Protein AF-A0A378R6K6-F1 (afdb_monomer_lite)

Foldseek 3Di:
DWVVLFVVLVVVLVVVLVVLCVVLQNKDKDWDDWDWTKAFDWDFDDDPNDGPGTDGFFIKTFGPDTDMDMARPVRDLVSQLSSQLVSQLVSQVSLFVSVQVVQADPPDPDRQKGKDGLNVLLVVLVVVVWDKDKDALVCPVVCLVQADFDPVVSVVSVVLNVVGWIKIWTRYWDDDQNDTWIWMKIADPNRNHIQTDIPPGGSGMTIGGDPPDDDDDDDDDDPDDDDDDDDPDPPVVVVVVVVVVVVVPD

Sequence (250 aa):
MANAGVQSYFAINQAQDVIAAKQHGNVLKSPFMAYGSFATYIHPNQRYGIIFGGSFKGMMMDIDQLMYQAVSRDNDSNELKGFIQSQGARQSANEHLVPEQLFDDPNTTEKEAEGVSAVKAIQIAQEQGQTVYTITQENYSQIIPKLSLSSGVMTDIRDNVAVGRTVTVHEKTINYKGWKGSGYIIIDPHTGSGAYLIDGGANGAFIAGLGLGASFGASIFLLAFTTLGPLVPIMGALIIGLILALSIVY

Secondary structure (DSSP, 8-state):
-HHHHHHHHHHHHHHHHHHHHHHTTSEEEEE---EEEEEEEEEEEEETTEEEEEEEEEEEEEEEE--EEEEETT--HHHHHHHHHHHHHHHHHHHHHHHHHHHS-TT-SS---EEE-HHHHHHHHHHTTPPEEEE-TTTHHHHGGG-B--HHHHHHHHHHHHTT-EEEEESB-EEETTEEE-EEEEE-TTT--EEEEETTTBSEEEEE-------------------------HHHHHHHHHHHHTTS--

Radius of gyration: 19.82 Å; chains: 1; bounding box: 58×55×40 Å

Organism: NCBI:txid90240

Structure (mmCIF, N/CA/C/O backbone):
data_AF-A0A378R6K6-F1
#
_entry.id   AF-A0A378R6K6-F1
#
loop_
_atom_site.group_PDB
_atom_site.id
_atom_site.type_symbol
_atom_site.label_atom_id
_atom_site.label_alt_id
_atom_site.label_comp_id
_atom_site.label_asym_id
_atom_site.label_entity_id
_atom_site.label_seq_id
_atom_site.pdbx_PDB_ins_code
_atom_site.Cartn_x
_atom_site.Cartn_y
_atom_site.Cartn_z
_atom_site.occupancy
_atom_site.B_iso_or_equiv
_atom_site.auth_seq_id
_atom_site.auth_comp_id
_atom_site.auth_asym_id
_atom_site.auth_atom_id
_atom_site.pdbx_PDB_model_num
ATOM 1 N N . MET A 1 1 ? -10.321 22.733 -0.620 1.00 56.16 1 MET A N 1
ATOM 2 C CA . MET A 1 1 ? -9.416 21.872 0.174 1.00 56.16 1 MET A CA 1
ATOM 3 C C . MET A 1 1 ? -9.456 20.427 -0.306 1.00 56.16 1 MET A C 1
ATOM 5 O O . MET A 1 1 ? -8.408 19.931 -0.675 1.00 56.16 1 MET A O 1
ATOM 9 N N . ALA A 1 2 ? -10.626 19.791 -0.444 1.00 64.75 2 ALA A N 1
ATOM 10 C CA . ALA A 1 2 ? -10.701 18.402 -0.918 1.00 64.75 2 ALA A CA 1
ATOM 11 C C . ALA A 1 2 ? -10.053 18.140 -2.293 1.00 64.75 2 ALA A C 1
ATOM 13 O O . ALA A 1 2 ? -9.192 17.277 -2.414 1.00 64.75 2 ALA A O 1
ATOM 14 N N . ASN A 1 3 ? -10.375 18.957 -3.304 1.00 73.81 3 ASN A N 1
ATOM 15 C CA . ASN A 1 3 ? -9.725 18.853 -4.617 1.00 73.81 3 ASN A CA 1
ATOM 16 C C . ASN A 1 3 ? -8.206 19.129 -4.538 1.00 73.81 3 ASN A C 1
ATOM 18 O O . ASN A 1 3 ? -7.423 18.499 -5.233 1.00 73.81 3 ASN A O 1
ATOM 22 N N . ALA A 1 4 ? -7.768 20.018 -3.637 1.00 77.75 4 ALA A N 1
ATOM 23 C CA . ALA A 1 4 ? -6.343 20.297 -3.456 1.00 77.75 4 ALA A CA 1
ATOM 2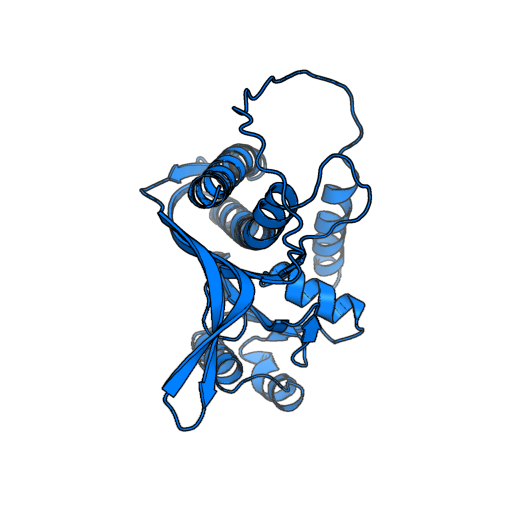4 C C . ALA A 1 4 ? -5.583 19.079 -2.903 1.00 77.75 4 ALA A C 1
ATOM 26 O O . ALA A 1 4 ? -4.468 18.836 -3.340 1.00 77.75 4 ALA A O 1
ATOM 27 N N . GLY A 1 5 ? -6.192 18.277 -2.020 1.00 80.38 5 GLY A N 1
ATOM 28 C CA . GLY A 1 5 ? -5.583 17.039 -1.519 1.00 80.38 5 GLY A CA 1
ATOM 29 C C . GLY A 1 5 ? -5.305 16.024 -2.630 1.00 80.38 5 GLY A C 1
ATOM 30 O O . GLY A 1 5 ? -4.185 15.535 -2.748 1.00 80.38 5 GLY A O 1
ATOM 31 N N . VAL A 1 6 ? -6.291 15.770 -3.496 1.00 83.88 6 VAL A N 1
ATOM 32 C CA . VAL A 1 6 ? -6.140 14.845 -4.636 1.00 83.88 6 VAL A CA 1
ATOM 33 C C . VAL A 1 6 ? -5.110 15.364 -5.649 1.00 83.88 6 VAL A C 1
ATOM 35 O O . VAL A 1 6 ? -4.257 14.613 -6.117 1.00 83.88 6 VAL A O 1
ATOM 38 N N . GLN A 1 7 ? -5.126 16.663 -5.958 1.00 86.75 7 GLN A N 1
ATOM 39 C CA . GLN A 1 7 ? -4.152 17.250 -6.886 1.00 86.75 7 GLN A CA 1
ATOM 40 C C . GLN A 1 7 ? -2.726 17.246 -6.315 1.00 86.75 7 GLN A C 1
ATOM 42 O O . GLN A 1 7 ? -1.783 16.925 -7.038 1.00 86.75 7 GLN A O 1
ATOM 47 N N . SER A 1 8 ? -2.553 17.535 -5.021 1.00 87.06 8 SER A N 1
ATOM 48 C CA . SER A 1 8 ? -1.256 17.428 -4.337 1.00 87.06 8 SER A CA 1
ATOM 49 C C . SER A 1 8 ? -0.728 15.997 -4.358 1.00 87.06 8 SER A C 1
ATOM 51 O O . SER A 1 8 ? 0.459 15.786 -4.609 1.00 87.06 8 SER A O 1
ATOM 53 N N . TYR A 1 9 ? -1.609 15.011 -4.168 1.00 89.19 9 TYR A N 1
ATOM 54 C CA . TYR A 1 9 ? -1.264 13.600 -4.287 1.00 89.19 9 TYR A CA 1
ATOM 55 C C . TYR A 1 9 ? -0.722 13.266 -5.683 1.00 89.19 9 TYR A C 1
ATOM 57 O O . TYR A 1 9 ? 0.357 12.682 -5.799 1.00 89.19 9 TYR A O 1
ATOM 65 N N . PHE A 1 10 ? -1.403 13.682 -6.756 1.00 89.94 10 PHE A N 1
ATOM 66 C CA . PHE A 1 10 ? -0.911 13.441 -8.117 1.00 89.94 10 PHE A CA 1
ATOM 67 C C . PHE A 1 10 ? 0.404 14.171 -8.406 1.00 89.94 10 PHE A C 1
ATOM 69 O O . PHE A 1 10 ? 1.324 13.568 -8.958 1.00 89.94 10 PHE A O 1
ATOM 76 N N . ALA A 1 11 ? 0.531 15.433 -7.991 1.00 89.62 11 ALA A N 1
ATOM 77 C CA . ALA A 1 11 ? 1.728 16.235 -8.230 1.00 89.62 11 ALA A CA 1
ATOM 78 C C . ALA A 1 11 ? 2.972 15.651 -7.542 1.00 89.62 11 ALA A C 1
ATOM 80 O O . ALA A 1 11 ? 4.035 15.542 -8.160 1.00 89.62 11 ALA A O 1
ATOM 81 N N . ILE A 1 12 ? 2.842 15.235 -6.277 1.00 90.06 12 ILE A N 1
ATOM 82 C CA . ILE A 1 12 ? 3.945 14.629 -5.528 1.00 90.06 12 ILE A CA 1
ATOM 83 C C . ILE A 1 12 ? 4.334 13.301 -6.160 1.00 90.06 12 ILE A C 1
ATOM 85 O O . ILE A 1 12 ? 5.517 13.113 -6.437 1.00 90.06 12 ILE A O 1
ATOM 89 N N . ASN A 1 13 ? 3.371 12.420 -6.454 1.00 90.06 13 ASN A N 1
ATOM 90 C CA . ASN A 1 13 ? 3.658 11.141 -7.104 1.00 90.06 13 ASN A CA 1
ATOM 91 C C . ASN A 1 13 ? 4.348 11.337 -8.460 1.00 90.06 13 ASN A C 1
ATOM 93 O O . ASN A 1 13 ? 5.348 10.681 -8.728 1.00 90.06 13 ASN A O 1
ATOM 97 N N . GLN A 1 14 ? 3.917 12.306 -9.270 1.00 89.69 14 GLN A N 1
ATOM 98 C CA . GLN A 1 14 ? 4.554 12.595 -10.555 1.00 89.69 14 GLN A CA 1
ATOM 99 C C . GLN A 1 14 ? 6.009 13.063 -10.406 1.00 89.69 14 GLN A C 1
ATOM 101 O O . GLN A 1 14 ? 6.896 12.584 -11.116 1.00 89.69 14 GLN A O 1
ATOM 106 N N . ALA A 1 15 ? 6.291 13.981 -9.478 1.00 90.00 15 ALA A N 1
ATOM 107 C CA . ALA A 1 15 ? 7.661 14.432 -9.217 1.00 90.00 15 ALA A CA 1
ATOM 108 C C . ALA A 1 15 ? 8.544 13.273 -8.727 1.00 90.00 15 ALA A C 1
ATOM 110 O O . ALA A 1 15 ? 9.688 13.092 -9.152 1.00 90.00 15 ALA A O 1
ATOM 111 N N . GLN A 1 16 ? 7.971 12.455 -7.853 1.00 90.81 16 GLN A N 1
ATOM 112 C CA . GLN A 1 16 ? 8.562 11.254 -7.298 1.00 90.81 16 GLN A CA 1
ATOM 113 C C . GLN A 1 16 ? 8.863 10.189 -8.368 1.00 90.81 16 GLN A C 1
ATOM 115 O O . GLN A 1 16 ? 9.927 9.560 -8.306 1.00 90.81 16 GLN A O 1
ATOM 120 N N . ASP A 1 17 ? 7.989 10.032 -9.362 1.00 89.44 17 ASP A N 1
ATOM 121 C CA . ASP A 1 17 ? 8.167 9.133 -10.502 1.00 89.44 17 ASP A CA 1
ATOM 122 C C . ASP A 1 17 ? 9.375 9.528 -11.350 1.00 89.44 17 ASP A C 1
ATOM 124 O O . ASP A 1 17 ? 10.166 8.670 -11.731 1.00 89.44 17 ASP A O 1
ATOM 128 N N . VAL A 1 18 ? 9.539 10.825 -11.634 1.00 88.19 18 VAL A N 1
ATOM 129 C CA . VAL A 1 18 ? 10.660 11.338 -12.442 1.00 88.19 18 VAL A CA 1
ATOM 130 C C . VAL A 1 18 ? 12.002 11.042 -11.771 1.00 88.19 18 VAL A C 1
ATOM 132 O O . VAL A 1 18 ? 12.992 10.769 -12.452 1.00 88.19 18 VAL A O 1
ATOM 135 N N . ILE A 1 19 ? 12.045 11.077 -10.439 1.00 88.19 19 ILE A N 1
ATOM 136 C CA . ILE A 1 19 ? 13.245 10.739 -9.668 1.00 88.19 19 ILE A CA 1
ATOM 137 C C . ILE A 1 19 ? 13.499 9.229 -9.713 1.00 88.19 19 ILE A C 1
ATOM 139 O O . ILE A 1 19 ? 14.605 8.815 -10.061 1.00 88.19 19 ILE A O 1
ATOM 143 N N . ALA A 1 20 ? 12.484 8.409 -9.424 1.00 86.75 20 ALA A N 1
ATOM 144 C CA . ALA A 1 20 ? 12.618 6.950 -9.434 1.00 86.75 20 ALA A CA 1
ATOM 145 C C . ALA A 1 20 ? 12.997 6.411 -10.820 1.00 86.75 20 ALA A C 1
ATOM 147 O O . ALA A 1 20 ? 13.853 5.540 -10.933 1.00 86.75 20 ALA A O 1
ATOM 148 N N . ALA A 1 21 ? 12.440 6.987 -11.885 1.00 86.62 21 ALA A N 1
ATOM 149 C CA . ALA A 1 21 ? 12.760 6.640 -13.266 1.00 86.62 21 ALA A CA 1
ATOM 150 C C . ALA A 1 21 ? 14.259 6.784 -13.578 1.00 86.62 21 ALA A C 1
ATOM 152 O O . ALA A 1 21 ? 14.832 5.965 -14.294 1.00 86.62 21 ALA A O 1
ATOM 153 N N . LYS A 1 22 ? 14.913 7.805 -13.009 1.00 84.38 22 LYS A N 1
ATOM 154 C CA . LYS A 1 22 ? 16.362 8.015 -13.146 1.00 84.38 22 LYS A CA 1
ATOM 155 C C . LYS A 1 22 ? 17.180 7.063 -12.275 1.00 84.38 22 LYS A C 1
ATOM 157 O O . LYS A 1 22 ? 18.272 6.683 -12.676 1.00 84.38 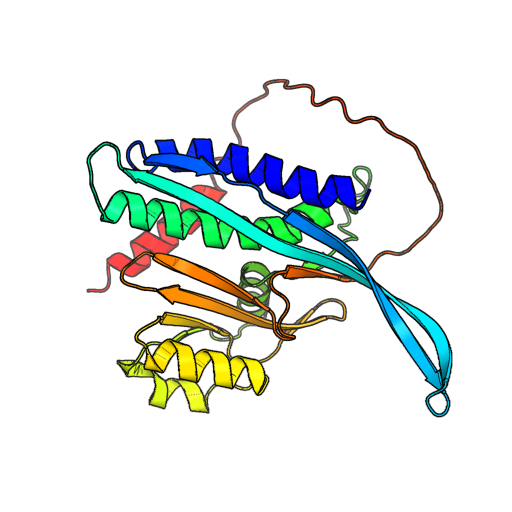22 LYS A O 1
ATOM 162 N N . GLN A 1 23 ? 16.674 6.703 -11.096 1.00 83.62 23 GLN A N 1
ATOM 163 C CA . GLN A 1 23 ? 17.354 5.792 -10.169 1.00 83.62 23 GLN A CA 1
ATOM 164 C C . GLN A 1 23 ? 17.348 4.340 -10.665 1.00 83.62 23 GLN A C 1
ATOM 166 O O . GLN A 1 23 ? 18.324 3.628 -10.455 1.00 83.62 23 GLN A O 1
ATOM 171 N N . HIS A 1 24 ? 16.286 3.917 -11.353 1.00 78.25 24 HIS A N 1
ATOM 172 C CA . HIS A 1 24 ? 16.118 2.561 -11.881 1.00 78.25 24 HIS A CA 1
ATOM 173 C C . HIS A 1 24 ? 16.542 2.429 -13.353 1.00 78.25 24 HIS A C 1
ATOM 175 O O . HIS A 1 24 ? 15.806 1.860 -14.146 1.00 78.25 24 HIS A O 1
ATOM 181 N N . GLY A 1 25 ? 17.692 2.983 -13.746 1.00 66.31 25 GLY A N 1
ATOM 182 C CA . GLY A 1 25 ? 18.245 2.685 -15.077 1.00 66.31 25 GLY A CA 1
ATOM 183 C C . GLY A 1 25 ? 17.491 3.320 -16.251 1.00 66.31 25 GLY A C 1
ATOM 184 O O . GLY A 1 25 ? 17.447 2.776 -17.344 1.00 66.31 25 GLY A O 1
ATOM 185 N N . ASN A 1 26 ? 16.935 4.526 -16.068 1.00 78.94 26 ASN A N 1
ATOM 186 C CA . ASN A 1 26 ? 16.402 5.344 -17.170 1.00 78.94 26 ASN A CA 1
ATOM 187 C C . ASN A 1 26 ? 15.071 4.824 -17.760 1.00 78.94 26 ASN A C 1
ATOM 189 O O . ASN A 1 26 ? 14.872 4.797 -18.977 1.00 78.94 26 ASN A O 1
ATOM 193 N N . VAL A 1 27 ? 14.123 4.467 -16.891 1.00 86.88 27 VAL A N 1
ATOM 194 C CA . VAL A 1 27 ? 12.750 4.107 -17.280 1.00 86.88 27 VAL A CA 1
ATOM 195 C C . VAL A 1 27 ? 12.007 5.325 -17.843 1.00 86.88 27 VAL A C 1
ATOM 197 O O . VAL A 1 27 ? 12.024 6.417 -17.279 1.00 86.88 27 VAL A O 1
ATOM 200 N N . LEU A 1 28 ? 11.308 5.151 -18.962 1.00 87.44 28 LEU A N 1
ATOM 201 C CA . LEU A 1 28 ? 10.380 6.137 -19.510 1.00 87.44 28 LEU A CA 1
ATOM 202 C C . LEU A 1 28 ? 8.972 5.839 -19.005 1.00 87.44 28 LEU A C 1
ATOM 204 O O . LEU A 1 28 ? 8.414 4.803 -19.350 1.00 87.44 28 LEU A O 1
ATOM 208 N N . LYS A 1 29 ? 8.388 6.761 -18.232 1.00 89.00 29 LYS A N 1
ATOM 209 C CA . LYS A 1 29 ? 6.986 6.706 -17.795 1.00 89.00 29 LYS A CA 1
ATOM 210 C C . LYS A 1 29 ? 6.150 7.735 -18.555 1.00 89.00 29 LYS A C 1
ATOM 212 O O . LYS A 1 29 ? 6.530 8.900 -18.639 1.00 89.00 29 LYS A O 1
ATOM 217 N N . SER A 1 30 ? 4.984 7.318 -19.037 1.00 88.06 30 SER A N 1
ATOM 218 C CA . SER A 1 30 ? 3.945 8.183 -19.593 1.00 88.06 30 SER A CA 1
ATOM 219 C C . SER A 1 30 ? 2.641 7.988 -18.806 1.00 88.06 30 SER A C 1
ATOM 221 O O . SER A 1 30 ? 2.076 6.892 -18.846 1.00 88.06 30 SER A O 1
ATOM 223 N N . PRO A 1 31 ? 2.187 8.982 -18.020 1.00 86.75 31 PRO A N 1
ATOM 224 C CA . PRO A 1 31 ? 0.945 8.875 -17.262 1.00 86.75 31 PRO A CA 1
ATOM 225 C C . PRO A 1 31 ? -0.286 9.056 -18.162 1.00 86.75 31 PRO A C 1
ATOM 227 O O . PRO A 1 31 ? -0.280 9.864 -19.090 1.00 86.75 31 PRO A O 1
ATOM 230 N N . PHE A 1 32 ? -1.360 8.336 -17.846 1.00 86.44 32 PHE A N 1
ATOM 231 C CA . PHE A 1 32 ? -2.693 8.576 -18.399 1.00 86.44 32 PHE A CA 1
ATOM 232 C C . PHE A 1 32 ? -3.513 9.483 -17.478 1.00 86.44 32 PHE A C 1
ATOM 234 O O . PHE A 1 32 ? -3.036 9.947 -16.442 1.00 86.44 32 PHE A O 1
ATOM 241 N N . MET A 1 33 ? -4.775 9.713 -17.851 1.00 84.50 33 MET A N 1
ATOM 242 C CA . MET A 1 33 ? -5.737 10.354 -16.961 1.00 84.50 33 MET A CA 1
ATOM 243 C C . MET A 1 33 ? -5.869 9.555 -15.661 1.00 84.50 33 MET A C 1
ATOM 245 O O . MET A 1 33 ? -6.162 8.355 -15.673 1.00 84.50 33 MET A O 1
ATOM 249 N N . ALA A 1 34 ? -5.653 10.262 -14.559 1.00 84.62 34 ALA A N 1
ATOM 250 C CA . ALA A 1 34 ? -5.835 9.784 -13.203 1.00 84.62 34 ALA A CA 1
ATOM 251 C C . ALA A 1 34 ? -6.978 10.557 -12.547 1.00 84.62 34 ALA A C 1
ATOM 253 O O . ALA A 1 34 ? -7.176 11.744 -12.824 1.00 84.62 34 ALA A O 1
ATOM 254 N N . TYR A 1 35 ? -7.728 9.886 -11.685 1.00 84.50 35 TYR A N 1
ATOM 255 C CA . TYR A 1 35 ? -8.772 10.510 -10.887 1.00 84.50 35 TYR A CA 1
ATOM 256 C C . TYR A 1 35 ? -8.923 9.778 -9.558 1.00 84.50 35 TYR A C 1
ATOM 258 O O . TYR A 1 35 ? -8.504 8.633 -9.395 1.00 84.50 35 TYR A O 1
ATOM 266 N N . GLY A 1 36 ? -9.474 10.502 -8.598 1.00 84.25 36 GLY A N 1
ATOM 267 C CA . GLY A 1 36 ? -9.722 10.030 -7.252 1.00 84.25 36 GLY A CA 1
ATOM 268 C C . GLY A 1 36 ? -10.587 11.037 -6.515 1.00 84.25 36 GLY A C 1
ATOM 269 O O . GLY A 1 36 ? -10.844 12.148 -7.000 1.00 84.25 36 GLY A O 1
ATOM 270 N N . SER A 1 37 ? -11.027 10.651 -5.331 1.00 80.44 37 SER A N 1
ATOM 271 C CA . SER A 1 37 ? -11.877 11.451 -4.474 1.00 80.44 37 SER A CA 1
ATOM 272 C C . SER A 1 37 ? -11.217 11.702 -3.122 1.00 80.44 37 SER A C 1
ATOM 274 O O . SER A 1 37 ? -10.387 10.939 -2.630 1.00 80.44 37 SER A O 1
ATOM 276 N N . PHE A 1 38 ? -11.575 12.831 -2.520 1.00 81.69 38 PHE A N 1
ATOM 277 C CA . PHE A 1 38 ? -11.233 13.128 -1.141 1.00 81.69 38 PHE A CA 1
ATOM 278 C C . PHE A 1 38 ? -12.474 13.680 -0.457 1.00 81.69 38 PHE A C 1
ATOM 280 O O . PHE A 1 38 ? -12.976 14.741 -0.838 1.00 81.69 38 PHE A O 1
ATOM 287 N N . ALA A 1 39 ? -13.004 12.948 0.513 1.00 74.62 39 ALA A N 1
ATOM 288 C CA . ALA A 1 39 ? -14.316 13.208 1.088 1.00 74.62 39 ALA A CA 1
ATOM 289 C C . ALA A 1 39 ? -14.283 13.188 2.617 1.00 74.62 39 ALA A C 1
ATOM 291 O O . ALA A 1 39 ? -13.413 12.585 3.237 1.00 74.62 39 ALA A O 1
ATOM 292 N N . THR A 1 40 ? -15.256 13.851 3.238 1.00 73.06 40 THR A N 1
ATOM 293 C CA . THR A 1 40 ? -15.523 13.698 4.669 1.00 73.06 40 THR A CA 1
ATOM 294 C C . THR A 1 40 ? -16.232 12.365 4.902 1.00 73.06 40 THR A C 1
ATOM 296 O O . THR A 1 40 ? -17.243 12.062 4.269 1.00 73.06 40 THR A O 1
ATOM 299 N N . TYR A 1 41 ? -15.734 11.571 5.842 1.00 71.38 41 TYR A N 1
ATOM 300 C CA . TYR A 1 41 ? -16.393 10.349 6.277 1.00 71.38 41 TYR A CA 1
ATOM 301 C C . TYR A 1 41 ? -17.322 10.662 7.454 1.00 71.38 41 TYR A C 1
ATOM 303 O O . TYR A 1 41 ? -16.881 11.070 8.535 1.00 71.38 41 TYR A O 1
ATOM 311 N N . ILE A 1 42 ? -18.628 10.500 7.236 1.00 73.12 42 ILE A N 1
ATOM 312 C CA . ILE A 1 42 ? -19.682 10.798 8.213 1.00 73.12 42 ILE A CA 1
ATOM 313 C C . ILE A 1 42 ? -20.433 9.507 8.525 1.00 73.12 42 ILE A C 1
ATOM 315 O O . ILE A 1 42 ? -20.942 8.845 7.623 1.00 73.12 42 ILE A O 1
ATOM 319 N N . HIS A 1 43 ? -20.551 9.165 9.807 1.00 70.56 43 HIS A N 1
ATOM 320 C CA . HIS A 1 43 ? -21.355 8.025 10.235 1.00 70.56 43 HIS A CA 1
ATOM 321 C C . HIS A 1 43 ? -22.776 8.485 10.593 1.00 70.56 43 HIS A C 1
ATOM 323 O O . HIS A 1 43 ? -22.924 9.302 11.510 1.00 70.56 43 HIS A O 1
ATOM 329 N N . PRO A 1 44 ? -23.824 7.997 9.904 1.00 75.19 44 PRO A N 1
ATOM 330 C CA . PRO A 1 44 ? -25.193 8.404 10.181 1.00 75.19 44 PRO A CA 1
ATOM 331 C C . PRO A 1 44 ? -25.650 7.854 11.535 1.00 75.19 44 PRO A C 1
ATOM 333 O O . PRO A 1 44 ? -25.617 6.651 11.785 1.00 75.19 44 PRO A O 1
ATOM 336 N N . ASN A 1 45 ? -26.124 8.738 12.407 1.00 81.62 45 ASN A N 1
ATOM 337 C CA . ASN A 1 45 ? -26.710 8.359 13.684 1.00 81.62 45 ASN A CA 1
ATOM 338 C C . ASN A 1 45 ? -28.150 7.911 13.438 1.00 81.62 45 ASN A C 1
ATOM 340 O O . ASN A 1 45 ? -29.023 8.729 13.127 1.00 81.62 45 ASN A O 1
ATOM 344 N N . GLN A 1 46 ? -28.388 6.607 13.561 1.00 81.62 46 GLN A N 1
ATOM 345 C CA . GLN A 1 46 ? -29.694 6.013 13.311 1.00 81.62 46 GLN A CA 1
ATOM 346 C C . GLN A 1 46 ? -30.442 5.722 14.610 1.00 81.62 46 GLN A C 1
ATOM 348 O O . GLN A 1 46 ? -29.881 5.205 15.576 1.00 81.62 46 GLN A O 1
ATOM 353 N N . ARG A 1 47 ? -31.745 6.000 14.607 1.00 69.31 47 ARG A N 1
ATOM 354 C CA . ARG A 1 47 ? -32.689 5.547 15.629 1.00 69.31 47 ARG A CA 1
ATOM 355 C C . ARG A 1 47 ? -33.867 4.892 14.918 1.00 69.31 47 ARG A C 1
ATOM 357 O O . ARG A 1 47 ? -34.518 5.532 14.102 1.00 69.31 47 ARG A O 1
ATOM 364 N N . TYR A 1 48 ? -34.106 3.611 15.194 1.00 80.25 48 TYR A N 1
ATOM 365 C CA . TYR A 1 48 ? -35.143 2.811 14.520 1.00 80.25 48 TYR A CA 1
ATOM 366 C C . TYR A 1 48 ? -35.034 2.808 12.979 1.00 80.25 48 TYR A C 1
ATOM 368 O O . TYR A 1 48 ? -36.043 2.857 12.284 1.00 80.25 48 TYR A O 1
ATOM 376 N N . GLY A 1 49 ? -33.810 2.797 12.435 1.00 77.44 49 GLY A N 1
ATOM 377 C CA . GLY A 1 49 ? -33.569 2.837 10.984 1.00 77.44 49 GLY A CA 1
ATOM 378 C C . GLY A 1 49 ? -33.765 4.211 10.330 1.00 77.44 49 GLY A C 1
ATOM 379 O O . GLY A 1 49 ? -33.562 4.348 9.128 1.00 77.44 49 GLY A O 1
ATOM 380 N N . ILE A 1 50 ? -34.114 5.242 11.106 1.00 80.75 50 ILE A N 1
ATOM 381 C CA . ILE A 1 50 ? -34.238 6.624 10.635 1.00 80.75 50 ILE A CA 1
ATOM 382 C C . ILE A 1 50 ? -32.969 7.388 11.021 1.00 80.75 50 ILE A C 1
ATOM 384 O O . ILE A 1 50 ? -32.507 7.306 12.161 1.00 80.75 50 ILE A O 1
ATOM 388 N N . ILE A 1 51 ? -32.394 8.126 10.070 1.00 82.50 51 ILE A N 1
ATOM 389 C CA . ILE A 1 51 ? -31.194 8.943 10.282 1.00 82.50 51 ILE A CA 1
ATOM 390 C C . ILE A 1 51 ? -31.608 10.263 10.943 1.00 82.50 51 ILE A C 1
ATOM 392 O O . ILE A 1 51 ? -32.351 11.042 10.353 1.00 82.50 51 ILE A O 1
ATOM 396 N N . PHE A 1 52 ? -31.114 10.527 12.154 1.00 78.00 52 PHE A N 1
ATOM 397 C CA . PHE A 1 52 ? -31.398 11.758 12.911 1.00 78.00 52 PHE A CA 1
ATOM 398 C C . PHE A 1 52 ? -30.201 12.718 12.989 1.00 78.00 52 PHE A C 1
ATOM 400 O O . PHE A 1 52 ? -30.292 13.783 13.593 1.00 78.00 52 PHE A O 1
ATOM 407 N N . GLY A 1 53 ? -29.069 12.353 12.389 1.00 81.06 53 GLY A N 1
ATOM 408 C CA . GLY A 1 53 ? -27.871 13.184 12.323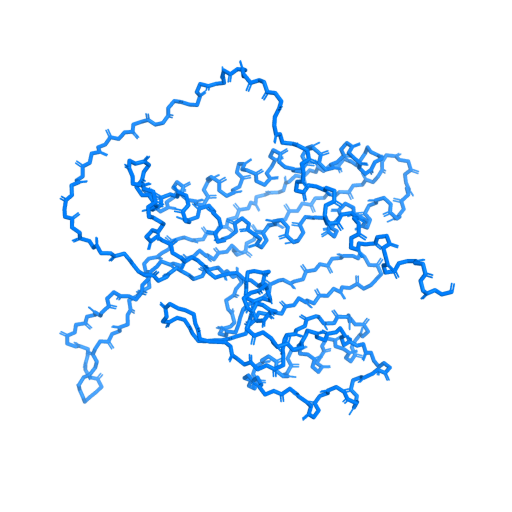 1.00 81.06 53 GLY A CA 1
ATOM 409 C C . GLY A 1 53 ? -26.685 12.415 11.752 1.00 81.06 53 GLY A C 1
ATOM 410 O O . GLY A 1 53 ? -26.816 11.252 11.377 1.00 81.06 53 GLY A O 1
ATOM 411 N N . GLY A 1 54 ? -25.517 13.049 11.718 1.00 72.81 54 GLY A N 1
ATOM 412 C CA . GLY A 1 54 ? -24.260 12.424 11.315 1.00 72.81 54 GLY A CA 1
ATOM 413 C C . GLY A 1 54 ? -23.149 12.797 12.286 1.00 72.81 54 GLY A C 1
ATOM 414 O O . GLY A 1 54 ? -23.044 13.953 12.690 1.00 72.81 54 GLY A O 1
ATOM 415 N N . SER A 1 55 ? -22.337 11.823 12.684 1.00 70.19 55 SER A N 1
ATOM 416 C CA . SER A 1 55 ? -21.105 12.076 13.430 1.00 70.19 55 SER A CA 1
ATOM 417 C C . SER A 1 55 ? -19.932 12.148 12.460 1.00 70.19 55 SER A C 1
ATOM 419 O O . SER A 1 55 ? -19.756 11.260 11.623 1.00 70.19 55 SER A O 1
ATOM 421 N N . PHE A 1 56 ? -19.135 13.212 12.562 1.00 65.56 56 PHE A N 1
ATOM 422 C CA . PHE A 1 56 ? -17.880 13.302 11.828 1.00 65.56 56 PHE A CA 1
ATOM 423 C C . PHE A 1 56 ? -16.943 12.194 12.319 1.00 65.56 56 PHE A C 1
ATOM 425 O O . PHE A 1 56 ? -16.706 12.064 13.521 1.00 65.56 56 PHE A O 1
ATOM 432 N N . LYS A 1 57 ? -16.458 11.363 11.397 1.00 66.44 57 LYS A N 1
ATOM 433 C CA . LYS A 1 57 ? -15.519 10.279 11.704 1.00 66.44 57 LYS A CA 1
ATOM 434 C C . LYS A 1 57 ? -14.133 10.537 11.150 1.00 66.44 57 LYS A C 1
ATOM 436 O O . LYS A 1 57 ? -13.183 9.998 11.706 1.00 66.44 57 LYS A O 1
ATOM 441 N N . GLY A 1 58 ? -14.020 11.342 10.098 1.00 70.06 58 GLY A N 1
ATOM 442 C CA . GLY A 1 58 ? -12.743 11.499 9.441 1.00 70.06 58 GLY A CA 1
ATOM 443 C C . GLY A 1 58 ? -12.787 12.124 8.063 1.00 70.06 58 GLY A C 1
ATOM 444 O O . GLY A 1 58 ? -13.834 12.564 7.590 1.00 70.06 58 GLY A O 1
ATOM 445 N N . MET A 1 59 ? -11.636 12.097 7.407 1.00 75.56 59 MET A N 1
ATOM 446 C CA . MET A 1 59 ? -11.514 12.308 5.967 1.00 75.56 59 MET A CA 1
ATOM 447 C C . MET A 1 59 ? -11.093 10.998 5.313 1.00 75.56 59 MET A C 1
ATOM 449 O O . MET A 1 59 ? -10.435 10.176 5.940 1.00 75.56 59 MET A O 1
ATOM 453 N N . MET A 1 60 ? -11.450 10.803 4.056 1.00 75.12 60 MET A N 1
ATOM 454 C CA . MET A 1 60 ? -11.077 9.628 3.287 1.00 75.12 60 MET A CA 1
ATOM 455 C C . MET A 1 60 ? -10.546 10.073 1.931 1.00 75.12 60 MET A C 1
ATOM 457 O O . MET A 1 60 ? -11.217 10.833 1.232 1.00 75.12 60 MET A O 1
ATOM 461 N N . MET A 1 61 ? -9.341 9.625 1.587 1.00 80.62 61 MET A N 1
ATOM 462 C CA . MET A 1 61 ? -8.785 9.717 0.240 1.00 80.62 61 MET A CA 1
ATOM 463 C C . MET A 1 61 ? -8.988 8.372 -0.435 1.00 80.62 61 MET A C 1
ATOM 465 O O . MET A 1 61 ? -8.557 7.372 0.119 1.00 80.62 61 MET A O 1
ATOM 469 N N . ASP A 1 62 ? -9.610 8.349 -1.605 1.00 78.94 62 ASP A N 1
ATOM 470 C CA . ASP A 1 62 ? -9.756 7.139 -2.413 1.00 78.94 62 ASP A CA 1
ATOM 471 C C . ASP A 1 62 ? -9.247 7.440 -3.817 1.00 78.94 62 ASP A C 1
ATOM 473 O O . ASP A 1 62 ? -9.750 8.349 -4.484 1.00 78.94 62 ASP A O 1
ATOM 477 N N . ILE A 1 63 ? -8.189 6.752 -4.237 1.00 80.62 63 ILE A N 1
ATOM 478 C CA . ILE A 1 63 ? -7.596 6.969 -5.552 1.00 80.62 63 ILE A CA 1
ATOM 479 C C . ILE A 1 63 ? -8.085 5.860 -6.471 1.00 80.62 63 ILE A C 1
ATOM 481 O O . ILE A 1 63 ? -7.495 4.788 -6.564 1.00 80.62 63 ILE A O 1
ATOM 485 N N . ASP A 1 64 ? -9.169 6.157 -7.182 1.00 75.31 64 ASP A N 1
ATOM 486 C CA . ASP A 1 64 ? -9.832 5.194 -8.057 1.00 75.31 64 ASP A CA 1
ATOM 487 C C . ASP A 1 64 ? -8.922 4.711 -9.195 1.00 75.31 64 ASP A C 1
ATOM 489 O O . ASP A 1 64 ? -8.943 3.536 -9.564 1.00 75.31 64 ASP A O 1
ATOM 493 N N . GLN A 1 65 ? -8.139 5.620 -9.792 1.00 78.44 65 GLN A N 1
ATOM 494 C CA . GLN A 1 65 ? -7.360 5.290 -10.979 1.00 78.44 65 GLN A CA 1
ATOM 495 C C . GLN A 1 65 ? -6.028 6.041 -11.068 1.00 78.44 65 GLN A C 1
ATOM 497 O O . GLN A 1 65 ? -5.978 7.262 -11.224 1.00 78.44 65 GLN A O 1
ATOM 502 N N . LEU A 1 66 ? -4.942 5.262 -11.118 1.00 82.81 66 LEU A N 1
ATOM 503 C CA . LEU A 1 66 ? -3.589 5.689 -11.484 1.00 82.81 66 LEU A CA 1
ATOM 504 C C . LEU A 1 66 ? -3.068 4.823 -12.633 1.00 82.81 66 LEU A C 1
ATOM 506 O O . LEU A 1 66 ? -2.442 3.786 -12.423 1.00 82.81 66 LEU A O 1
ATOM 510 N N . MET A 1 67 ? -3.317 5.251 -13.868 1.00 81.44 67 MET A N 1
ATOM 511 C CA . MET A 1 67 ? -2.862 4.527 -15.055 1.00 81.44 67 MET A CA 1
ATOM 512 C C . MET A 1 67 ? -1.614 5.170 -15.659 1.00 81.44 67 MET A C 1
ATOM 514 O O . MET A 1 67 ? -1.496 6.392 -15.737 1.00 81.44 67 MET A O 1
ATOM 518 N N . TYR A 1 68 ? -0.687 4.344 -16.139 1.00 86.88 68 TYR A N 1
ATOM 519 C CA . TYR A 1 68 ? 0.490 4.789 -16.882 1.00 86.88 68 TYR A CA 1
ATOM 520 C C . TYR A 1 68 ? 1.032 3.676 -17.786 1.00 86.88 68 TYR A C 1
ATOM 522 O O . TYR A 1 68 ? 0.742 2.499 -17.588 1.00 86.88 68 TYR A O 1
ATOM 530 N N . GLN A 1 69 ? 1.852 4.055 -18.761 1.00 87.56 69 GLN A N 1
ATOM 531 C CA . GLN A 1 69 ? 2.767 3.161 -19.471 1.00 87.56 69 GLN A CA 1
ATOM 532 C C . GLN A 1 69 ? 4.190 3.410 -18.982 1.00 87.56 69 GLN A C 1
ATOM 534 O O . GLN A 1 69 ? 4.572 4.558 -18.747 1.00 87.56 69 GLN A O 1
ATOM 539 N N . ALA A 1 70 ? 4.974 2.347 -18.825 1.00 88.06 70 ALA A N 1
ATOM 540 C CA . ALA A 1 70 ? 6.385 2.449 -18.482 1.00 88.06 70 ALA A CA 1
ATOM 541 C C . ALA A 1 70 ? 7.213 1.426 -19.265 1.00 88.06 70 ALA A C 1
ATOM 543 O O . ALA A 1 70 ? 6.781 0.287 -19.435 1.00 88.06 70 ALA A O 1
ATOM 544 N N . VAL A 1 71 ? 8.393 1.838 -19.729 1.00 88.56 71 VAL A N 1
ATOM 545 C CA . VAL A 1 71 ? 9.360 0.982 -20.436 1.00 88.56 71 VAL A CA 1
ATOM 546 C C . VAL A 1 71 ? 10.783 1.310 -19.979 1.00 88.56 71 VAL A C 1
ATOM 548 O O . VAL A 1 71 ? 11.116 2.488 -19.838 1.00 88.56 71 VAL A O 1
ATOM 551 N N . SER A 1 72 ? 11.631 0.301 -19.744 1.00 90.00 72 SER A N 1
ATOM 552 C CA . SER A 1 72 ? 13.080 0.541 -19.614 1.00 90.00 72 SER A CA 1
ATOM 553 C C . SER A 1 72 ? 13.638 0.898 -20.993 1.00 90.00 72 SER A C 1
ATOM 555 O O . SER A 1 72 ? 13.265 0.283 -21.995 1.00 90.00 72 SER A O 1
ATOM 557 N N . ARG A 1 73 ? 14.513 1.907 -21.063 1.00 87.50 73 ARG A N 1
ATOM 558 C CA . ARG A 1 73 ? 15.190 2.272 -22.319 1.00 87.50 73 ARG A CA 1
ATOM 559 C C . ARG A 1 73 ? 16.148 1.189 -22.796 1.00 87.50 73 ARG A C 1
ATOM 561 O O . ARG A 1 73 ? 16.297 1.026 -24.003 1.00 87.50 73 ARG A O 1
ATOM 568 N N . ASP A 1 74 ? 16.722 0.446 -21.858 1.00 88.06 74 ASP A N 1
ATOM 569 C CA . ASP A 1 74 ? 17.668 -0.634 -22.127 1.00 88.06 74 ASP A CA 1
ATOM 570 C C . ASP A 1 74 ? 16.957 -1.993 -22.266 1.00 88.06 74 ASP A C 1
ATOM 572 O O . ASP A 1 74 ? 17.595 -3.029 -22.440 1.00 88.06 74 ASP A O 1
ATOM 576 N N . ASN A 1 75 ? 15.615 -1.984 -22.253 1.00 86.12 75 ASN A N 1
ATOM 577 C CA . ASN A 1 75 ? 14.754 -3.162 -22.349 1.00 86.12 75 ASN A CA 1
ATOM 578 C C . ASN A 1 75 ? 15.023 -4.205 -21.241 1.00 86.12 75 ASN A C 1
ATOM 580 O O . ASN A 1 75 ? 14.786 -5.399 -21.436 1.00 86.12 75 ASN A O 1
ATOM 584 N N . ASP A 1 76 ? 15.494 -3.757 -20.072 1.00 88.81 76 ASP A N 1
ATOM 585 C CA . ASP A 1 76 ? 15.681 -4.608 -18.897 1.00 88.81 76 ASP A CA 1
ATOM 586 C C . ASP A 1 76 ? 14.370 -4.722 -18.098 1.00 88.81 76 ASP A C 1
ATOM 588 O O . ASP A 1 76 ? 13.811 -3.746 -17.582 1.00 88.81 76 ASP A O 1
ATOM 592 N N . SER A 1 77 ? 13.868 -5.953 -17.980 1.00 86.12 77 SER A N 1
ATOM 593 C CA . SER A 1 77 ? 12.663 -6.265 -17.213 1.00 86.12 77 SER A CA 1
ATOM 594 C C . SER A 1 77 ? 12.835 -6.070 -15.706 1.00 86.12 77 SER A C 1
ATOM 596 O O . SER A 1 77 ? 11.862 -5.756 -15.023 1.00 86.12 77 SER A O 1
ATOM 598 N N . ASN A 1 78 ? 14.041 -6.249 -15.165 1.00 87.62 78 ASN A N 1
ATOM 599 C CA . ASN A 1 78 ? 14.317 -6.102 -13.736 1.00 87.62 78 ASN A CA 1
ATOM 600 C C . ASN A 1 78 ? 14.310 -4.632 -13.315 1.00 87.62 78 ASN A C 1
ATOM 602 O O . ASN A 1 78 ? 13.766 -4.303 -12.262 1.00 87.62 78 ASN A O 1
ATOM 606 N N . GLU A 1 79 ? 14.845 -3.746 -14.154 1.00 88.38 79 GLU A N 1
ATOM 607 C CA . GLU A 1 79 ? 14.761 -2.297 -13.955 1.00 88.38 79 GLU A CA 1
ATOM 608 C C . GLU A 1 79 ? 13.311 -1.819 -13.953 1.00 88.38 79 GLU A C 1
ATOM 610 O O . GLU A 1 79 ? 12.882 -1.117 -13.034 1.00 88.38 79 GLU A O 1
ATOM 615 N N . LEU A 1 80 ? 12.529 -2.259 -14.947 1.00 88.06 80 LEU A N 1
ATOM 616 C CA . LEU A 1 80 ? 11.109 -1.930 -15.041 1.00 88.06 80 LEU A CA 1
ATOM 617 C C . LEU A 1 80 ? 10.333 -2.452 -13.826 1.00 88.06 80 LEU A C 1
ATOM 619 O O . LEU A 1 80 ? 9.543 -1.716 -13.236 1.00 88.06 80 LEU A O 1
ATOM 623 N N . LYS A 1 81 ? 10.584 -3.698 -13.420 1.00 88.38 81 LYS A N 1
ATOM 624 C CA . LYS A 1 81 ? 9.963 -4.310 -12.243 1.00 88.38 81 LYS A CA 1
ATOM 625 C C . LYS A 1 81 ? 10.304 -3.548 -10.963 1.00 88.38 81 LYS A C 1
ATOM 627 O O . LYS A 1 81 ? 9.402 -3.228 -10.190 1.00 88.38 81 LYS A O 1
ATOM 632 N N . GLY A 1 82 ? 11.580 -3.222 -10.752 1.00 86.56 82 GLY A N 1
ATOM 633 C CA . GLY A 1 82 ? 12.037 -2.446 -9.598 1.00 86.56 82 GLY A CA 1
ATOM 634 C C . GLY A 1 82 ? 11.402 -1.057 -9.558 1.00 86.56 82 GLY A C 1
ATOM 635 O O . GLY A 1 82 ? 10.917 -0.629 -8.510 1.00 86.56 82 GLY A O 1
ATOM 636 N N . PHE A 1 83 ? 11.305 -0.397 -10.715 1.00 89.44 83 PHE A N 1
ATOM 637 C CA . PHE A 1 83 ? 10.581 0.860 -10.846 1.00 89.44 83 PHE A CA 1
ATOM 638 C C . PHE A 1 83 ? 9.113 0.706 -10.439 1.00 89.44 83 PHE A C 1
ATOM 640 O O . PHE A 1 83 ? 8.675 1.432 -9.553 1.00 89.44 83 PHE A O 1
ATOM 647 N N . ILE A 1 84 ? 8.368 -0.252 -11.003 1.00 87.50 84 ILE A N 1
ATOM 648 C CA . ILE A 1 84 ? 6.943 -0.479 -10.688 1.00 87.50 84 ILE A CA 1
ATOM 649 C C . ILE A 1 84 ? 6.738 -0.730 -9.186 1.00 87.50 84 ILE A C 1
ATOM 651 O O . ILE A 1 84 ? 5.871 -0.105 -8.572 1.00 87.50 84 ILE A O 1
ATOM 655 N N . GLN A 1 85 ? 7.565 -1.583 -8.578 1.00 86.00 85 GLN A N 1
ATOM 656 C CA . GLN A 1 85 ? 7.492 -1.893 -7.147 1.00 86.00 85 GLN A CA 1
ATOM 657 C C . GLN A 1 85 ? 7.774 -0.671 -6.266 1.00 86.00 85 GLN A C 1
ATOM 659 O O . GLN A 1 85 ? 7.106 -0.478 -5.249 1.00 86.00 85 GLN A O 1
ATOM 664 N N . SER A 1 86 ? 8.722 0.186 -6.665 1.00 85.75 86 SER A N 1
ATOM 665 C CA . SER A 1 86 ? 9.024 1.418 -5.928 1.00 85.75 86 SER A CA 1
ATOM 666 C C . SER A 1 86 ? 7.825 2.369 -5.865 1.00 85.75 86 SER A C 1
ATOM 668 O O . SER A 1 86 ? 7.663 3.088 -4.879 1.00 85.75 86 SER A O 1
ATOM 670 N N . GLN A 1 87 ? 6.960 2.355 -6.885 1.00 87.62 87 GLN A N 1
ATOM 671 C CA . GLN A 1 87 ? 5.823 3.268 -6.959 1.00 87.62 87 GLN A CA 1
ATOM 672 C C . GLN A 1 87 ? 4.710 2.888 -6.006 1.00 87.62 87 GLN A C 1
ATOM 674 O O . GLN A 1 87 ? 4.206 3.760 -5.309 1.00 87.62 87 GLN A O 1
ATOM 679 N N . GLY A 1 88 ? 4.342 1.609 -5.942 1.00 85.88 88 GLY A N 1
ATOM 680 C CA . GLY A 1 88 ? 3.181 1.182 -5.165 1.00 85.88 88 GLY A CA 1
ATOM 681 C C . GLY A 1 88 ? 3.296 1.541 -3.680 1.00 85.88 88 GLY A C 1
ATOM 682 O O . GLY A 1 88 ? 2.387 2.138 -3.104 1.00 85.88 88 GLY A O 1
ATOM 683 N N . ALA A 1 89 ? 4.459 1.281 -3.074 1.00 85.81 89 ALA A N 1
ATOM 684 C CA . ALA A 1 89 ? 4.692 1.606 -1.667 1.00 85.81 89 ALA A CA 1
ATOM 685 C C . ALA A 1 89 ? 4.642 3.119 -1.405 1.00 85.81 89 ALA A C 1
ATOM 687 O O . ALA A 1 89 ? 4.092 3.561 -0.398 1.00 85.81 89 ALA A O 1
ATOM 688 N N . ARG A 1 90 ? 5.186 3.922 -2.327 1.00 89.31 90 ARG A N 1
ATOM 689 C CA . ARG A 1 90 ? 5.188 5.388 -2.227 1.00 89.31 90 ARG A CA 1
ATOM 690 C C . ARG A 1 90 ? 3.804 5.978 -2.438 1.00 89.31 90 ARG A C 1
ATOM 692 O O . ARG A 1 90 ? 3.420 6.872 -1.696 1.00 89.31 90 ARG A O 1
ATOM 699 N N . GLN A 1 91 ? 3.057 5.462 -3.407 1.00 88.81 91 GLN A N 1
ATOM 700 C CA . GLN A 1 91 ? 1.682 5.860 -3.684 1.00 88.81 91 GLN A CA 1
ATOM 701 C C . GLN A 1 91 ? 0.804 5.590 -2.467 1.00 88.81 91 GLN A C 1
ATOM 703 O O . GLN A 1 91 ? 0.173 6.520 -1.976 1.00 88.81 91 GLN A O 1
ATOM 708 N N . SER A 1 92 ? 0.873 4.387 -1.892 1.00 88.38 92 SER A N 1
ATOM 709 C CA . SER A 1 92 ? 0.159 4.072 -0.650 1.00 88.38 92 SER A CA 1
ATOM 710 C C . SER A 1 92 ? 0.613 4.953 0.523 1.00 88.38 92 SER A C 1
ATOM 712 O O . SER A 1 92 ? -0.204 5.421 1.311 1.00 88.38 92 SER A O 1
ATOM 714 N N . ALA A 1 93 ? 1.909 5.271 0.632 1.00 88.31 93 ALA A N 1
ATOM 715 C CA . ALA A 1 93 ? 2.381 6.201 1.657 1.00 88.31 93 ALA A CA 1
ATOM 716 C C . ALA A 1 93 ? 1.799 7.612 1.466 1.00 88.31 93 ALA A C 1
ATOM 718 O O . ALA A 1 93 ? 1.310 8.230 2.408 1.00 88.31 93 ALA A O 1
ATOM 719 N N . ASN A 1 94 ? 1.789 8.121 0.239 1.00 89.75 94 ASN A N 1
ATOM 720 C CA . ASN A 1 94 ? 1.273 9.452 -0.054 1.00 89.75 94 ASN A CA 1
ATOM 721 C C . ASN A 1 94 ? -0.238 9.567 0.215 1.00 89.75 94 ASN A C 1
ATOM 723 O O . ASN A 1 94 ? -0.699 10.671 0.498 1.00 89.75 94 ASN A O 1
ATOM 727 N N . GLU A 1 95 ? -0.995 8.462 0.198 1.00 84.06 95 GLU A N 1
ATOM 728 C CA . GLU A 1 95 ? -2.432 8.476 0.510 1.00 84.06 95 GLU A CA 1
ATOM 729 C C . GLU A 1 95 ? -2.711 8.897 1.955 1.00 84.06 95 GLU A C 1
ATOM 731 O O . GLU A 1 95 ? -3.719 9.548 2.201 1.00 84.06 95 GLU A O 1
ATOM 736 N N . HIS A 1 96 ? -1.819 8.597 2.907 1.00 86.44 96 HIS A N 1
ATOM 737 C CA . HIS A 1 96 ? -1.954 9.108 4.276 1.00 86.44 96 HIS A CA 1
ATOM 738 C C . HIS A 1 96 ? -1.146 10.392 4.505 1.00 86.44 96 HIS A C 1
ATOM 740 O O . HIS A 1 96 ? -1.646 11.309 5.148 1.00 86.44 96 HIS A O 1
ATOM 746 N N . LEU A 1 97 ? 0.058 10.512 3.933 1.00 86.88 97 LEU A N 1
ATOM 747 C CA . LEU A 1 97 ? 0.933 11.665 4.178 1.00 86.88 97 LEU A CA 1
ATOM 748 C C . LEU A 1 97 ? 0.376 12.976 3.622 1.00 86.88 97 LEU A C 1
ATOM 750 O O . LEU A 1 97 ? 0.478 14.007 4.281 1.00 86.88 97 LEU A O 1
ATOM 754 N N . VAL A 1 98 ? -0.187 12.962 2.408 1.00 86.56 98 VAL A N 1
ATOM 755 C CA . VAL A 1 98 ? -0.695 14.190 1.778 1.00 86.56 98 VAL A CA 1
ATOM 756 C C . VAL A 1 98 ? -1.868 14.760 2.567 1.00 86.56 98 VAL A C 1
ATOM 758 O O . VAL A 1 98 ? -1.868 15.963 2.834 1.00 86.56 98 VAL A O 1
ATOM 761 N N . PRO A 1 99 ? -2.851 13.946 2.983 1.00 82.31 99 PRO A N 1
ATOM 762 C CA . PRO A 1 99 ? -3.901 14.462 3.832 1.00 82.31 99 PRO A CA 1
ATOM 763 C C . PRO A 1 99 ? -3.424 14.894 5.219 1.00 82.31 99 PRO A C 1
ATOM 765 O O . PRO A 1 99 ? -3.850 15.947 5.674 1.00 82.31 99 PRO A O 1
ATOM 768 N N . GLU A 1 100 ? -2.519 14.162 5.870 1.00 83.69 100 GLU A N 1
ATOM 769 C CA . GLU A 1 100 ? -1.948 14.595 7.158 1.00 83.69 100 GLU A CA 1
ATOM 770 C C . GLU A 1 100 ? -1.320 15.987 7.043 1.00 83.69 100 GLU A C 1
ATOM 772 O O . GLU A 1 100 ? -1.716 16.906 7.749 1.00 83.69 100 GLU A O 1
ATOM 777 N N . GLN A 1 101 ? -0.457 16.197 6.046 1.00 83.69 101 GLN A N 1
ATOM 778 C CA . GLN A 1 101 ? 0.169 17.499 5.790 1.00 83.69 101 GLN A CA 1
ATOM 779 C C . GLN A 1 101 ? -0.827 18.612 5.445 1.00 83.69 101 GLN A C 1
ATOM 781 O O . GLN A 1 101 ? -0.542 19.782 5.683 1.00 83.69 101 GLN A O 1
ATOM 786 N N . LEU A 1 102 ? -1.962 18.275 4.828 1.00 81.06 102 LEU A N 1
ATOM 787 C CA . LEU A 1 102 ? -2.978 19.254 4.447 1.00 81.06 102 LEU A CA 1
ATOM 788 C C . LEU A 1 102 ? -3.817 19.724 5.644 1.00 81.06 102 LEU A C 1
ATOM 790 O O . LEU A 1 102 ? -4.341 20.837 5.601 1.00 81.06 102 LEU A O 1
ATOM 794 N N . PHE A 1 103 ? -3.993 18.868 6.652 1.00 78.75 103 PHE A N 1
ATOM 795 C CA . PHE A 1 103 ? -4.858 19.125 7.806 1.00 78.75 103 PHE A CA 1
ATOM 796 C C . PHE A 1 103 ? -4.103 19.386 9.111 1.00 78.75 103 PHE A C 1
ATOM 798 O O . PHE A 1 103 ? -4.721 19.896 10.041 1.00 78.75 103 PHE A O 1
ATOM 805 N N . ASP A 1 104 ? -2.809 19.082 9.178 1.00 80.75 104 ASP A N 1
ATOM 806 C CA . ASP A 1 104 ? -1.946 19.505 10.278 1.00 80.75 104 ASP A CA 1
ATOM 807 C C . ASP A 1 104 ? -1.768 21.034 10.264 1.00 80.75 104 ASP A C 1
ATOM 809 O O . ASP A 1 104 ? -1.558 21.648 9.212 1.00 80.75 104 ASP A O 1
ATOM 813 N N . ASP A 1 105 ? -1.837 21.661 11.441 1.00 74.88 105 ASP A N 1
ATOM 814 C CA . ASP A 1 105 ? -1.547 23.088 11.584 1.00 74.88 105 ASP A CA 1
ATOM 815 C C . ASP A 1 105 ? -0.026 23.309 11.481 1.00 74.88 105 ASP A C 1
ATOM 817 O O . ASP A 1 105 ? 0.730 22.807 12.316 1.00 74.88 105 ASP A O 1
ATOM 821 N N . PRO A 1 106 ? 0.469 24.087 10.499 1.00 69.00 106 PRO A N 1
ATOM 822 C CA . PRO A 1 106 ? 1.900 24.354 10.359 1.00 69.00 106 PRO A CA 1
ATOM 823 C C . PRO A 1 106 ? 2.505 25.135 11.539 1.00 69.00 106 PRO A C 1
ATOM 825 O O . PRO A 1 106 ? 3.728 25.258 11.619 1.00 69.00 106 PRO A O 1
ATOM 828 N N . ASN A 1 107 ? 1.679 25.696 12.426 1.00 71.94 107 ASN A N 1
ATOM 829 C CA . ASN A 1 107 ? 2.111 26.478 13.583 1.00 71.94 107 ASN A CA 1
ATOM 830 C C . ASN A 1 107 ? 2.181 25.664 14.880 1.00 71.94 107 ASN A C 1
ATOM 832 O O . ASN A 1 107 ? 2.672 26.183 15.886 1.00 71.94 107 ASN A O 1
ATOM 836 N N . THR A 1 108 ? 1.712 24.416 14.883 1.00 67.19 108 THR A N 1
ATOM 837 C CA . THR A 1 108 ? 1.786 23.530 16.046 1.00 67.19 108 THR A CA 1
ATOM 838 C C . THR A 1 108 ? 2.781 22.401 15.789 1.00 67.19 108 THR A C 1
ATOM 840 O O . THR A 1 108 ? 3.086 22.024 14.660 1.00 67.19 108 THR A O 1
ATOM 843 N N . THR A 1 109 ? 3.380 21.887 16.863 1.00 63.16 109 THR A N 1
ATOM 844 C CA . THR A 1 109 ? 4.259 20.704 16.787 1.00 63.16 109 THR A CA 1
ATOM 845 C C . THR A 1 109 ? 3.467 19.404 16.947 1.00 63.16 109 THR A C 1
ATOM 847 O O . THR A 1 109 ? 4.015 18.318 16.759 1.00 63.16 109 THR A O 1
ATOM 850 N N . GLU A 1 110 ? 2.188 19.506 17.317 1.00 59.91 110 GLU A N 1
ATOM 851 C CA . GLU A 1 110 ? 1.286 18.371 17.457 1.00 59.91 110 GLU A CA 1
ATOM 852 C C . GLU A 1 110 ? 0.660 18.056 16.100 1.00 59.91 110 GLU A C 1
ATOM 854 O O . GLU A 1 110 ? 0.019 18.905 15.490 1.00 59.91 110 GLU A O 1
ATOM 859 N N . LYS A 1 111 ? 0.859 16.822 15.630 1.00 64.62 111 LYS A N 1
ATOM 860 C CA . LYS A 1 111 ? 0.151 16.314 14.457 1.00 64.62 111 LYS A CA 1
ATOM 861 C C . LYS A 1 111 ? -1.262 15.931 14.867 1.00 64.62 111 LYS A C 1
ATOM 863 O O . LYS A 1 111 ? -1.449 15.017 15.673 1.00 64.62 111 LYS A O 1
ATOM 868 N N . GLU A 1 112 ? -2.239 16.657 14.348 1.00 67.38 112 GLU A N 1
ATOM 869 C CA . GLU A 1 112 ? -3.649 16.487 14.696 1.00 67.38 112 GLU A CA 1
ATOM 870 C C . GLU A 1 112 ? -4.371 15.588 13.687 1.00 67.38 112 GLU A C 1
ATOM 872 O O . GLU A 1 112 ? -5.337 14.902 14.036 1.00 67.38 112 GLU A O 1
ATOM 877 N N . ALA A 1 113 ? -3.884 15.540 12.445 1.00 74.69 113 ALA A N 1
ATOM 878 C CA . ALA A 1 113 ? -4.404 14.672 11.408 1.00 74.69 113 ALA A CA 1
ATOM 879 C C . ALA A 1 113 ? -3.637 13.344 11.387 1.00 74.69 113 ALA A C 1
ATOM 881 O O . ALA A 1 113 ? -2.419 13.313 11.259 1.00 74.69 113 ALA A O 1
ATOM 882 N N . GLU A 1 114 ? -4.362 12.228 11.483 1.00 77.88 114 GLU A N 1
ATOM 883 C CA . GLU A 1 114 ? -3.772 10.886 11.450 1.00 77.88 114 GLU A CA 1
ATOM 884 C C . GLU A 1 114 ? -4.470 10.013 10.414 1.00 77.88 114 GLU A C 1
ATOM 886 O O . GLU A 1 114 ? -5.575 9.518 10.650 1.00 77.88 114 GLU A O 1
ATOM 891 N N . GLY A 1 115 ? -3.821 9.844 9.263 1.00 80.00 115 GLY A N 1
ATOM 892 C CA . GLY A 1 115 ? -4.221 8.987 8.159 1.00 80.00 115 GLY A CA 1
ATOM 893 C C . GLY A 1 115 ? -3.783 7.533 8.345 1.00 80.00 115 GLY A C 1
ATOM 894 O O . GLY A 1 115 ? -2.819 7.222 9.040 1.00 80.00 115 GLY A O 1
ATOM 895 N N . VAL A 1 116 ? -4.474 6.619 7.676 1.00 83.94 116 VAL A N 1
ATOM 896 C CA . VAL A 1 116 ? -4.152 5.193 7.607 1.00 83.94 116 VAL A CA 1
ATOM 897 C C . VAL A 1 116 ? -4.125 4.795 6.147 1.00 83.94 116 VAL A C 1
ATOM 899 O O . VAL A 1 116 ? -5.125 4.959 5.471 1.00 83.94 116 VAL A O 1
ATOM 902 N N . SER A 1 117 ? -3.011 4.237 5.692 1.00 89.00 117 SER A N 1
ATOM 903 C CA . SER A 1 117 ? -2.850 3.576 4.389 1.00 89.00 117 SER A CA 1
ATOM 904 C C . SER A 1 117 ? -2.420 2.126 4.609 1.00 89.00 117 SER A C 1
ATOM 906 O O . SER A 1 117 ? -2.099 1.753 5.740 1.00 89.00 117 SER A O 1
ATOM 908 N N . ALA A 1 118 ? -2.328 1.313 3.554 1.00 90.00 118 ALA A N 1
ATOM 909 C CA . ALA A 1 118 ? -1.839 -0.062 3.676 1.00 90.00 118 ALA A CA 1
ATOM 910 C C . ALA A 1 118 ? -0.435 -0.123 4.302 1.00 90.00 118 ALA A C 1
ATOM 912 O O . ALA A 1 118 ? -0.208 -0.870 5.256 1.00 90.00 118 ALA A O 1
ATOM 913 N N . VAL A 1 119 ? 0.492 0.715 3.823 1.00 92.81 119 VAL A N 1
ATOM 914 C CA . VAL A 1 119 ? 1.872 0.755 4.336 1.00 92.81 119 VAL A CA 1
ATOM 915 C C . VAL A 1 119 ? 1.941 1.266 5.776 1.00 92.81 119 VAL A C 1
ATOM 917 O O . VAL A 1 119 ? 2.643 0.672 6.592 1.00 92.81 119 VAL A O 1
ATOM 920 N N . LYS A 1 120 ? 1.159 2.299 6.129 1.00 92.44 120 LYS A N 1
ATOM 921 C CA . LYS A 1 120 ? 1.111 2.820 7.507 1.00 92.44 120 LYS A CA 1
ATOM 922 C C . LYS A 1 120 ? 0.444 1.826 8.457 1.00 92.44 120 LYS A C 1
ATOM 924 O O . LYS A 1 120 ? 0.915 1.650 9.571 1.00 92.44 120 LYS A O 1
ATOM 929 N N . ALA A 1 121 ? -0.597 1.115 8.026 1.00 92.56 121 ALA A N 1
ATOM 930 C CA . ALA A 1 121 ? -1.231 0.077 8.836 1.00 92.56 121 ALA A CA 1
ATOM 931 C C . ALA A 1 121 ? -0.278 -1.096 9.121 1.00 92.56 121 ALA A C 1
ATOM 933 O O . ALA A 1 121 ? -0.261 -1.602 10.241 1.00 92.56 121 ALA A O 1
ATOM 934 N N . ILE A 1 122 ? 0.539 -1.508 8.146 1.00 95.38 122 ILE A N 1
ATOM 935 C CA . ILE A 1 122 ? 1.594 -2.511 8.365 1.00 95.38 122 ILE A CA 1
ATOM 936 C C . ILE A 1 122 ? 2.645 -1.983 9.347 1.00 95.38 122 ILE A C 1
ATOM 938 O O . ILE A 1 122 ? 2.989 -2.694 10.290 1.00 95.38 122 ILE A O 1
ATOM 942 N N . GLN A 1 123 ? 3.100 -0.738 9.183 1.00 94.56 123 GLN A N 1
ATOM 943 C CA . GLN A 1 123 ? 4.052 -0.115 10.105 1.00 94.56 123 GLN A CA 1
ATOM 944 C C . GLN A 1 123 ? 3.505 -0.058 11.540 1.00 94.56 123 GLN A C 1
ATOM 946 O O . GLN A 1 123 ? 4.172 -0.507 12.468 1.00 94.56 123 GLN A O 1
ATOM 951 N N . ILE A 1 124 ? 2.272 0.421 11.730 1.00 93.62 124 ILE A N 1
ATOM 952 C CA . ILE A 1 124 ? 1.628 0.487 13.048 1.00 93.62 124 ILE A CA 1
ATOM 953 C C . ILE A 1 124 ? 1.510 -0.913 13.660 1.00 93.62 124 ILE A C 1
ATOM 955 O O . ILE A 1 124 ? 1.745 -1.084 14.853 1.00 93.62 124 ILE A O 1
ATOM 959 N N . ALA A 1 125 ? 1.167 -1.933 12.868 1.00 95.75 125 ALA A N 1
ATOM 960 C CA . ALA A 1 125 ? 1.113 -3.304 13.364 1.00 95.75 125 ALA A CA 1
ATOM 961 C C . ALA A 1 125 ? 2.491 -3.777 13.865 1.00 95.75 125 ALA A C 1
ATOM 963 O O . ALA A 1 125 ? 2.574 -4.349 14.953 1.00 95.75 125 ALA A O 1
ATOM 964 N N . GLN A 1 126 ? 3.571 -3.483 13.132 1.00 95.25 126 GLN A N 1
ATOM 965 C CA . GLN A 1 126 ? 4.943 -3.784 13.567 1.00 95.25 126 GLN A CA 1
ATOM 966 C C . GLN A 1 126 ? 5.309 -3.052 14.862 1.00 95.25 126 GLN A C 1
ATOM 968 O O . GLN A 1 126 ? 5.853 -3.666 15.777 1.00 95.25 126 GLN A O 1
ATOM 973 N N . GLU A 1 127 ? 4.970 -1.767 14.974 1.00 95.00 127 GLU A N 1
ATOM 974 C CA . GLU A 1 127 ? 5.180 -0.966 16.189 1.00 95.00 127 GLU A CA 1
ATOM 975 C C . GLU A 1 127 ? 4.391 -1.515 17.391 1.00 95.00 127 GLU A C 1
ATOM 977 O O . GLU A 1 127 ? 4.851 -1.444 18.528 1.00 95.00 127 GLU A O 1
ATOM 982 N N . GLN A 1 128 ? 3.232 -2.132 17.145 1.00 94.75 128 GLN A N 1
ATOM 983 C CA . GLN A 1 128 ? 2.424 -2.840 18.146 1.00 94.75 128 GLN A CA 1
ATOM 984 C C . GLN A 1 128 ? 2.931 -4.261 18.457 1.00 94.75 128 GLN A C 1
ATOM 986 O O . GLN A 1 128 ? 2.289 -4.988 19.217 1.00 94.75 128 GLN A O 1
ATOM 991 N N . GLY A 1 129 ? 4.067 -4.675 17.887 1.00 95.94 129 GLY A N 1
ATOM 992 C CA . GLY A 1 129 ? 4.674 -5.988 18.115 1.00 95.94 129 GLY A CA 1
ATOM 993 C C . GLY A 1 129 ? 3.997 -7.137 17.366 1.00 95.94 129 GLY A C 1
ATOM 994 O O . GLY A 1 129 ? 4.217 -8.298 17.707 1.00 95.94 129 GLY A O 1
ATOM 995 N N . GLN A 1 130 ? 3.165 -6.842 16.365 1.00 97.12 130 GLN A N 1
ATOM 996 C CA . GLN A 1 130 ? 2.561 -7.866 15.522 1.00 97.12 130 GLN A CA 1
ATOM 997 C C . GLN A 1 130 ? 3.559 -8.429 14.512 1.00 97.12 130 GLN A C 1
ATOM 999 O O . GLN A 1 130 ? 4.403 -7.717 13.964 1.00 97.12 130 GLN A O 1
ATOM 1004 N N . THR A 1 131 ? 3.398 -9.712 14.193 1.00 96.88 131 THR A N 1
ATOM 1005 C CA . THR A 1 131 ? 4.151 -10.332 13.104 1.00 96.88 131 THR A CA 1
ATOM 1006 C C . THR A 1 131 ? 3.569 -9.905 11.758 1.00 96.88 131 THR A C 1
ATOM 1008 O O . THR A 1 131 ? 2.361 -10.010 11.533 1.00 96.88 131 THR A O 1
ATOM 1011 N N . VAL A 1 132 ? 4.438 -9.463 10.848 1.00 97.44 132 VAL A N 1
ATOM 1012 C CA . VAL A 1 132 ? 4.101 -9.263 9.434 1.00 97.44 132 VAL A CA 1
ATOM 1013 C C . VAL A 1 132 ? 4.520 -10.504 8.662 1.00 97.44 132 VAL A C 1
ATOM 1015 O O . VAL A 1 132 ? 5.673 -10.928 8.730 1.00 97.44 132 VAL A O 1
ATOM 1018 N N . TYR A 1 133 ? 3.577 -11.087 7.936 1.00 97.69 133 TYR A N 1
ATOM 1019 C CA . TYR A 1 133 ? 3.775 -12.270 7.119 1.00 97.69 133 TYR A CA 1
ATOM 1020 C C . TYR A 1 133 ? 3.822 -11.907 5.643 1.00 97.69 133 TYR A C 1
ATOM 1022 O O . TYR A 1 133 ? 3.011 -11.117 5.169 1.00 97.69 133 TYR A O 1
ATOM 1030 N N . THR A 1 134 ? 4.721 -12.569 4.920 1.00 97.62 134 THR A N 1
ATOM 1031 C CA . THR A 1 134 ? 4.715 -12.629 3.458 1.00 97.62 134 THR A CA 1
ATOM 1032 C C . THR A 1 134 ? 4.220 -14.010 3.052 1.00 97.62 134 THR A C 1
ATOM 1034 O O . THR A 1 134 ? 4.869 -15.020 3.327 1.00 97.62 134 THR A O 1
ATOM 1037 N N . ILE A 1 135 ? 3.046 -14.054 2.437 1.00 97.12 135 ILE A N 1
ATOM 1038 C CA . ILE A 1 135 ? 2.300 -15.263 2.113 1.00 97.12 135 ILE A CA 1
ATOM 1039 C C . ILE A 1 135 ? 2.466 -15.561 0.630 1.00 97.12 135 ILE A C 1
ATOM 1041 O O . ILE A 1 135 ? 2.218 -14.708 -0.221 1.00 97.12 135 ILE A O 1
ATOM 1045 N N . THR A 1 136 ? 2.866 -16.786 0.338 1.00 97.31 136 THR A N 1
ATOM 1046 C CA . THR A 1 136 ? 3.013 -17.351 -1.001 1.00 97.31 136 THR A CA 1
ATOM 1047 C C . THR A 1 136 ? 2.302 -18.704 -1.046 1.00 97.31 136 THR A C 1
ATOM 1049 O O . THR A 1 136 ? 1.788 -19.181 -0.028 1.00 97.31 136 THR A O 1
ATOM 1052 N N . GLN A 1 137 ? 2.250 -19.353 -2.212 1.00 96.44 137 GLN A N 1
ATOM 1053 C CA . GLN A 1 137 ? 1.606 -20.668 -2.337 1.00 96.44 137 GLN A CA 1
ATOM 1054 C C . GLN A 1 137 ? 2.255 -21.718 -1.430 1.00 96.44 137 GLN A C 1
ATOM 1056 O O . GLN A 1 137 ? 1.570 -22.575 -0.873 1.00 96.44 137 GLN A O 1
ATOM 1061 N N . GLU A 1 138 ? 3.567 -21.617 -1.235 1.00 97.19 138 GLU A N 1
ATOM 1062 C CA . GLU A 1 138 ? 4.380 -22.582 -0.502 1.00 97.19 138 GLU A CA 1
ATOM 1063 C C . GLU A 1 138 ? 4.099 -22.564 1.004 1.00 97.19 138 GLU A C 1
ATOM 1065 O O . GLU A 1 138 ? 4.160 -23.604 1.659 1.00 97.19 138 GLU A O 1
ATOM 1070 N N . ASN A 1 139 ? 3.789 -21.392 1.567 1.00 97.31 139 ASN A N 1
ATOM 1071 C CA . ASN A 1 139 ? 3.640 -21.208 3.012 1.00 97.31 139 ASN A CA 1
ATOM 1072 C C . ASN A 1 139 ? 2.194 -20.918 3.458 1.00 97.31 139 ASN A C 1
ATOM 1074 O O . ASN A 1 139 ? 1.927 -20.853 4.661 1.00 97.31 139 ASN A O 1
ATOM 1078 N N . TYR A 1 140 ? 1.255 -20.800 2.512 1.00 96.38 140 TYR A N 1
ATOM 1079 C CA . TYR A 1 140 ? -0.145 -20.449 2.757 1.00 96.38 140 TYR A CA 1
ATOM 1080 C C . TYR A 1 140 ? -0.773 -21.263 3.895 1.00 96.38 140 TYR A C 1
ATOM 1082 O O . TYR A 1 140 ? -1.240 -20.707 4.889 1.00 96.38 140 TYR A O 1
ATOM 1090 N N . SER A 1 141 ? -0.722 -22.594 3.804 1.00 96.44 141 SER A N 1
ATOM 1091 C CA . SER A 1 141 ? -1.353 -23.498 4.777 1.00 96.44 141 SER A CA 1
ATOM 1092 C C . SER A 1 141 ? -0.792 -23.365 6.198 1.00 96.44 141 SER A C 1
ATOM 1094 O O . SER A 1 141 ? -1.489 -23.665 7.166 1.00 96.44 141 SER A O 1
ATOM 1096 N N . GLN A 1 142 ? 0.447 -22.887 6.336 1.00 97.06 142 GLN A N 1
ATOM 1097 C CA . GLN A 1 142 ? 1.124 -22.704 7.618 1.00 97.06 142 GLN A CA 1
ATOM 1098 C C . GLN A 1 142 ? 0.829 -21.340 8.249 1.00 97.06 142 GLN A C 1
ATOM 1100 O O . GLN A 1 142 ? 0.860 -21.210 9.475 1.00 97.06 142 GLN A O 1
ATOM 1105 N N . ILE A 1 143 ? 0.591 -20.315 7.426 1.00 97.00 143 ILE A N 1
ATOM 1106 C CA . ILE A 1 143 ? 0.401 -18.937 7.890 1.00 97.00 143 ILE A CA 1
ATOM 1107 C C . ILE A 1 143 ? -1.071 -18.631 8.149 1.00 97.00 143 ILE A C 1
ATOM 1109 O O . ILE A 1 143 ? -1.374 -18.001 9.157 1.00 97.00 143 ILE A O 1
ATOM 1113 N N . ILE A 1 144 ? -1.992 -19.106 7.307 1.00 96.06 144 ILE A N 1
ATOM 1114 C CA . ILE A 1 144 ? -3.423 -18.772 7.408 1.00 96.06 144 ILE A CA 1
ATOM 1115 C C . ILE A 1 144 ? -4.030 -19.006 8.800 1.00 96.06 144 ILE A C 1
ATOM 1117 O O . ILE A 1 144 ? -4.724 -18.110 9.277 1.00 96.06 144 ILE A O 1
ATOM 1121 N N . PRO A 1 145 ? -3.750 -20.118 9.510 1.00 97.06 145 PRO A N 1
ATOM 1122 C CA . PRO A 1 145 ? -4.286 -20.324 10.858 1.00 97.06 145 PRO A CA 1
ATOM 1123 C C . PRO A 1 145 ? -3.792 -19.311 11.905 1.00 97.06 145 PRO A C 1
ATOM 1125 O O . PRO A 1 145 ? -4.359 -19.235 12.992 1.00 97.06 145 PRO A O 1
ATOM 1128 N N . LYS A 1 146 ? -2.721 -18.560 11.613 1.00 96.75 146 LYS A N 1
ATOM 1129 C CA . LYS A 1 146 ? -2.135 -17.547 12.503 1.00 96.75 146 LYS A CA 1
ATOM 1130 C C . LYS A 1 146 ? -2.776 -16.167 12.331 1.00 96.75 146 LYS A C 1
ATOM 1132 O O . LYS A 1 146 ? -2.519 -15.288 13.149 1.00 96.75 146 LYS A O 1
ATOM 1137 N N . LEU A 1 147 ? -3.575 -15.971 11.280 1.00 96.56 147 LEU A N 1
ATOM 1138 C CA . LEU A 1 147 ? -4.198 -14.691 10.958 1.00 96.56 147 LEU A CA 1
ATOM 1139 C C . LEU A 1 147 ? -5.591 -14.579 11.587 1.00 96.56 147 LEU A C 1
ATOM 1141 O O . LEU A 1 147 ? -6.384 -15.519 11.557 1.00 96.56 147 LEU A O 1
ATOM 1145 N N . SER A 1 148 ? -5.908 -13.400 12.113 1.00 95.56 148 SER A N 1
ATOM 1146 C CA . SER A 1 148 ? -7.234 -13.027 12.611 1.00 95.56 148 SER A CA 1
ATOM 1147 C C . SER A 1 148 ? -7.640 -11.685 12.002 1.00 95.56 148 SER A C 1
ATOM 1149 O O . SER A 1 148 ? -7.493 -10.614 12.600 1.00 95.56 148 SER A O 1
ATOM 1151 N N . LEU A 1 149 ? -8.097 -11.762 10.752 1.00 95.12 149 LEU A N 1
ATOM 1152 C CA . LEU A 1 149 ? -8.452 -10.634 9.890 1.00 95.12 149 LEU A CA 1
ATOM 1153 C C . LEU A 1 149 ? -9.918 -10.746 9.448 1.00 95.12 149 LEU A C 1
ATOM 1155 O O . LEU A 1 149 ? -10.579 -11.754 9.710 1.00 95.12 149 LEU A O 1
ATOM 1159 N N . SER A 1 150 ? -10.450 -9.715 8.787 1.00 92.44 150 SER A N 1
ATOM 1160 C CA . SER A 1 150 ? -11.816 -9.765 8.260 1.00 92.44 150 SER A CA 1
ATOM 1161 C C . SER A 1 150 ? -11.971 -10.839 7.176 1.00 92.44 150 SER A C 1
ATOM 1163 O O . SER A 1 150 ? -11.016 -11.222 6.499 1.00 92.44 150 SER A O 1
ATOM 1165 N N . SER A 1 151 ? -13.198 -11.328 6.979 1.00 90.62 151 SER A N 1
ATOM 1166 C CA . SER A 1 151 ? -13.486 -12.352 5.966 1.00 90.62 151 SER A CA 1
ATOM 1167 C C . SER A 1 151 ? -13.162 -11.898 4.539 1.00 90.62 151 SER A C 1
ATOM 1169 O O . SER A 1 151 ? -12.778 -12.735 3.721 1.00 90.62 151 SER A O 1
ATOM 1171 N N . GLY A 1 152 ? -13.292 -10.597 4.249 1.00 88.44 152 GLY A N 1
ATOM 1172 C CA . GLY A 1 152 ? -12.904 -10.003 2.969 1.00 88.44 152 GLY A CA 1
ATOM 1173 C C . GLY A 1 152 ? -11.404 -10.145 2.731 1.00 88.44 152 GLY A C 1
ATOM 1174 O O . GLY A 1 152 ? -10.998 -10.793 1.774 1.00 88.44 152 GLY A O 1
ATOM 1175 N N . VAL A 1 153 ? -10.589 -9.692 3.687 1.00 92.06 153 VAL A N 1
ATOM 1176 C CA . VAL A 1 153 ? -9.123 -9.793 3.597 1.00 92.06 153 VAL A CA 1
ATOM 1177 C C . VAL A 1 153 ? -8.665 -11.251 3.509 1.00 92.06 153 VAL A C 1
ATOM 1179 O O . VAL A 1 153 ? -7.812 -11.588 2.693 1.00 92.06 153 VAL A O 1
ATOM 1182 N N . MET A 1 154 ? -9.269 -12.156 4.285 1.00 94.50 154 MET A N 1
ATOM 1183 C CA . MET A 1 154 ? -8.954 -13.590 4.207 1.00 94.50 154 MET A CA 1
ATOM 1184 C C . MET A 1 154 ? -9.302 -14.199 2.837 1.00 94.50 154 MET A C 1
ATOM 1186 O O . MET A 1 154 ? -8.598 -15.094 2.364 1.00 94.50 154 MET A O 1
ATOM 1190 N N . THR A 1 155 ? -10.367 -13.712 2.193 1.00 93.19 155 THR A N 1
ATOM 1191 C CA . THR A 1 155 ? -10.765 -14.109 0.834 1.00 93.19 155 THR A CA 1
ATOM 1192 C C . THR A 1 155 ? -9.769 -13.592 -0.199 1.00 93.19 155 THR A C 1
ATOM 1194 O O . THR A 1 155 ? -9.282 -14.381 -1.007 1.00 93.19 155 THR A O 1
ATOM 1197 N N . ASP A 1 156 ? -9.382 -12.319 -0.109 1.00 91.62 156 ASP A N 1
ATOM 1198 C CA . ASP A 1 156 ? -8.401 -11.715 -1.012 1.00 91.62 156 ASP A CA 1
ATOM 1199 C C . ASP A 1 156 ? -7.046 -12.422 -0.929 1.00 91.62 156 ASP A C 1
ATOM 1201 O O . ASP A 1 156 ? -6.448 -12.727 -1.964 1.00 91.62 156 ASP A O 1
ATOM 1205 N N . ILE A 1 157 ? -6.583 -12.756 0.283 1.00 94.88 157 ILE A N 1
ATOM 1206 C CA . ILE A 1 157 ? -5.351 -13.532 0.480 1.00 94.88 157 ILE A CA 1
ATOM 1207 C C . ILE A 1 157 ? -5.466 -14.889 -0.223 1.00 94.88 157 ILE A C 1
ATOM 1209 O O . ILE A 1 157 ? -4.574 -15.258 -0.983 1.00 94.88 157 ILE A O 1
ATOM 1213 N N . ARG A 1 158 ? -6.555 -15.635 0.004 1.00 95.50 158 ARG A N 1
ATOM 1214 C CA . ARG A 1 158 ? -6.773 -16.947 -0.626 1.00 95.50 158 ARG A CA 1
ATOM 1215 C C . ARG A 1 158 ? -6.724 -16.852 -2.148 1.00 95.50 158 ARG A C 1
ATOM 1217 O O . ARG A 1 158 ? -5.989 -17.612 -2.772 1.00 95.50 158 ARG A O 1
ATOM 1224 N N . ASP A 1 159 ? -7.499 -15.945 -2.729 1.00 92.94 159 ASP A N 1
ATOM 1225 C CA . ASP A 1 159 ? -7.703 -15.889 -4.176 1.00 92.94 159 ASP A CA 1
ATOM 1226 C C . ASP A 1 159 ? -6.442 -15.406 -4.901 1.00 92.94 159 ASP A C 1
ATOM 1228 O O . ASP A 1 159 ? -6.079 -15.950 -5.944 1.00 92.94 159 ASP A O 1
ATOM 1232 N N . ASN A 1 160 ? -5.712 -14.450 -4.319 1.00 93.38 160 ASN A N 1
ATOM 1233 C CA . ASN A 1 160 ? -4.473 -13.947 -4.908 1.00 93.38 160 ASN A CA 1
ATOM 1234 C C . ASN A 1 160 ? -3.314 -14.935 -4.758 1.00 93.38 160 ASN A C 1
ATOM 1236 O O . ASN A 1 160 ? -2.579 -15.161 -5.721 1.00 93.38 160 ASN A O 1
ATOM 1240 N N . VAL A 1 161 ? -3.179 -15.583 -3.599 1.00 95.81 161 VAL A N 1
ATOM 1241 C CA . VAL A 1 161 ? -2.168 -16.633 -3.424 1.00 95.81 161 VAL A CA 1
ATOM 1242 C C . VAL A 1 161 ? -2.465 -17.822 -4.343 1.00 95.81 161 VAL A C 1
ATOM 1244 O O . VAL A 1 161 ? -1.548 -18.362 -4.956 1.00 95.81 161 VAL A O 1
ATOM 1247 N N . ALA A 1 162 ? -3.734 -18.193 -4.545 1.00 93.50 162 ALA A N 1
ATOM 1248 C CA . ALA A 1 162 ? -4.111 -19.274 -5.460 1.00 93.50 162 ALA A CA 1
ATOM 1249 C C . ALA A 1 162 ? -3.658 -19.038 -6.914 1.00 93.50 162 ALA A C 1
ATOM 1251 O O . ALA A 1 162 ? -3.357 -20.004 -7.610 1.00 93.50 162 ALA A O 1
ATOM 1252 N N . VAL A 1 163 ? -3.536 -17.780 -7.355 1.00 92.50 163 VAL A N 1
ATOM 1253 C CA . VAL A 1 163 ? -3.033 -17.419 -8.695 1.00 92.50 163 VAL A CA 1
ATOM 1254 C C . VAL A 1 163 ? -1.537 -17.071 -8.724 1.00 92.50 163 VAL A C 1
ATOM 1256 O O . VAL A 1 163 ? -1.058 -16.508 -9.703 1.00 92.50 163 VAL A O 1
ATOM 1259 N N . GLY A 1 164 ? -0.788 -17.403 -7.667 1.00 92.00 164 GLY A N 1
ATOM 1260 C CA . GLY A 1 164 ? 0.669 -17.239 -7.615 1.00 92.00 164 GLY A CA 1
ATOM 1261 C C . GLY A 1 164 ? 1.146 -15.839 -7.224 1.00 92.00 164 GLY A C 1
ATOM 1262 O O . GLY A 1 164 ? 2.323 -15.530 -7.396 1.00 92.00 164 GLY A O 1
ATOM 1263 N N . ARG A 1 165 ? 0.265 -14.977 -6.700 1.00 93.69 165 ARG A N 1
ATOM 1264 C CA . ARG A 1 165 ? 0.660 -13.666 -6.161 1.00 93.69 165 ARG A CA 1
ATOM 1265 C C . ARG A 1 165 ? 1.166 -13.796 -4.728 1.00 93.69 165 ARG A C 1
ATOM 1267 O O . ARG A 1 165 ? 0.752 -14.680 -3.979 1.00 93.69 165 ARG A O 1
ATOM 1274 N N . THR A 1 166 ? 2.024 -12.863 -4.340 1.00 95.06 166 THR A N 1
ATOM 1275 C CA . THR A 1 166 ? 2.560 -12.757 -2.982 1.00 95.06 166 THR A CA 1
ATOM 1276 C C . THR A 1 166 ? 1.746 -11.747 -2.188 1.00 95.06 166 THR A C 1
ATOM 1278 O O . THR A 1 166 ? 1.502 -10.646 -2.677 1.00 95.06 166 THR A O 1
ATOM 1281 N N . VAL A 1 167 ? 1.352 -12.084 -0.960 1.00 96.62 167 VAL A N 1
ATOM 1282 C CA . VAL A 1 167 ? 0.571 -11.187 -0.098 1.00 96.62 167 VAL A CA 1
ATOM 1283 C C . VAL A 1 167 ? 1.320 -10.868 1.188 1.00 96.62 167 VAL A C 1
ATOM 1285 O O . VAL A 1 167 ? 1.637 -11.770 1.953 1.00 96.62 167 VAL A O 1
ATOM 1288 N N . THR A 1 168 ? 1.572 -9.592 1.460 1.00 97.56 168 THR A N 1
ATOM 1289 C CA . THR A 1 168 ? 2.164 -9.121 2.718 1.00 97.56 168 THR A CA 1
ATOM 1290 C C . THR A 1 168 ? 1.077 -8.554 3.620 1.00 97.56 168 THR A C 1
ATOM 1292 O O . THR A 1 168 ? 0.366 -7.635 3.218 1.00 97.56 168 THR A O 1
ATOM 1295 N N . VAL A 1 169 ? 0.939 -9.079 4.837 1.00 97.44 169 VAL A N 1
ATOM 1296 C CA . VAL A 1 169 ? -0.128 -8.699 5.778 1.00 97.44 169 VAL A CA 1
ATOM 1297 C C . VAL A 1 169 ? 0.307 -8.900 7.230 1.00 97.44 169 VAL A C 1
ATOM 1299 O O . VAL A 1 169 ? 1.189 -9.707 7.515 1.00 97.44 169 VAL A O 1
ATOM 1302 N N . HIS A 1 170 ? -0.300 -8.173 8.166 1.00 97.62 170 HIS A N 1
ATOM 1303 C CA . HIS A 1 170 ? -0.086 -8.359 9.606 1.00 97.62 170 HIS A CA 1
ATOM 1304 C C . HIS A 1 170 ? -1.080 -9.353 10.231 1.00 97.62 170 HIS A C 1
ATOM 1306 O O . HIS A 1 170 ? -2.110 -9.672 9.642 1.00 97.62 170 HIS A O 1
ATOM 1312 N N . GLU A 1 171 ? -0.744 -9.909 11.398 1.00 94.88 171 GLU A N 1
ATOM 1313 C CA . GLU A 1 171 ? -1.481 -11.042 11.981 1.00 94.88 171 GLU A CA 1
ATOM 1314 C C . GLU A 1 171 ? -2.914 -10.731 12.438 1.00 94.88 171 GLU A C 1
ATOM 1316 O O . GLU A 1 171 ? -3.761 -11.626 12.408 1.00 94.88 171 GLU A O 1
ATOM 1321 N N . LYS A 1 172 ? -3.209 -9.510 12.898 1.00 95.81 172 LYS A N 1
ATOM 1322 C CA . LYS A 1 172 ? -4.486 -9.155 13.537 1.00 95.81 172 LYS A CA 1
ATOM 1323 C C . LYS A 1 172 ? -4.886 -7.721 13.218 1.00 95.81 172 LYS A C 1
ATOM 1325 O O . LYS A 1 172 ? -4.060 -6.817 13.216 1.00 95.81 172 LYS A O 1
ATOM 1330 N N . THR A 1 173 ? -6.189 -7.466 13.093 1.00 93.69 173 THR A N 1
ATOM 1331 C CA . THR A 1 173 ? -6.698 -6.093 12.915 1.00 93.69 173 THR A CA 1
ATOM 1332 C C . THR A 1 173 ? -6.141 -5.135 13.974 1.00 93.69 173 THR A C 1
ATOM 1334 O O . THR A 1 173 ? -6.218 -5.432 15.169 1.00 93.69 173 THR A O 1
ATOM 1337 N N . ILE A 1 174 ? -5.649 -3.976 13.549 1.00 92.75 174 ILE A N 1
ATOM 1338 C CA . ILE A 1 174 ? -5.184 -2.914 14.440 1.00 92.75 174 ILE A CA 1
ATOM 1339 C C . ILE A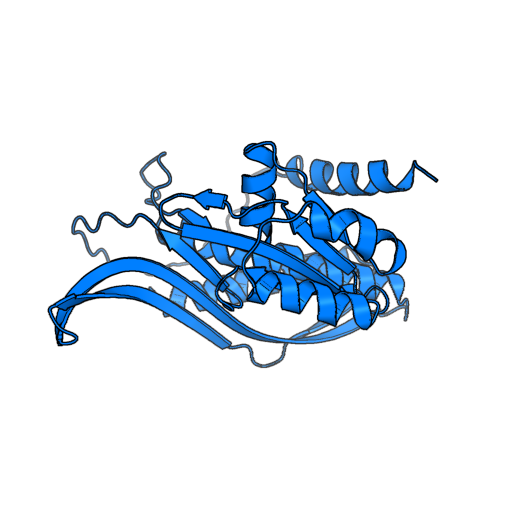 1 174 ? -6.334 -1.966 14.774 1.00 92.75 174 ILE A C 1
ATOM 1341 O O . ILE A 1 174 ? -7.294 -1.830 14.013 1.00 92.75 174 ILE A O 1
ATOM 1345 N N . ASN A 1 175 ? -6.225 -1.296 15.919 1.00 89.75 175 ASN A N 1
ATOM 1346 C CA . ASN A 1 175 ? -7.041 -0.137 16.256 1.00 89.75 175 ASN A CA 1
ATOM 1347 C C . ASN A 1 175 ? -6.117 1.076 16.342 1.00 89.75 175 ASN A C 1
ATOM 1349 O O . ASN A 1 175 ? -5.171 1.078 17.131 1.00 89.75 175 ASN A O 1
ATOM 1353 N N . TYR A 1 176 ? -6.376 2.081 15.518 1.00 83.50 176 TYR A N 1
ATOM 1354 C CA . TYR A 1 176 ? -5.558 3.276 15.438 1.00 83.50 176 TYR A CA 1
ATOM 1355 C C . TYR A 1 176 ? -6.437 4.506 15.262 1.00 83.50 176 TYR A C 1
ATOM 1357 O O . TYR A 1 176 ? -7.139 4.642 14.265 1.00 83.50 176 TYR A O 1
ATOM 1365 N N . LYS A 1 177 ? -6.421 5.391 16.266 1.00 80.31 177 LYS A N 1
ATOM 1366 C CA . LYS A 1 177 ? -7.121 6.688 16.253 1.00 80.31 177 LYS A CA 1
ATOM 1367 C C . LYS A 1 177 ? -8.611 6.604 15.866 1.00 80.31 177 LYS A C 1
ATOM 1369 O O . LYS A 1 177 ? -9.178 7.562 15.372 1.00 80.31 177 LYS A O 1
ATOM 1374 N N . GLY A 1 178 ? -9.280 5.481 16.140 1.00 76.06 178 GLY A N 1
ATOM 1375 C CA . GLY A 1 178 ? -10.698 5.270 15.814 1.00 76.06 178 GLY A CA 1
ATOM 1376 C C . GLY A 1 178 ? -10.949 4.536 14.493 1.00 76.06 178 GLY A C 1
ATOM 1377 O O . GLY A 1 178 ? -12.087 4.147 14.231 1.00 76.06 178 GLY A O 1
ATOM 1378 N N . TRP A 1 179 ? -9.903 4.281 13.705 1.00 83.19 179 TRP A N 1
ATOM 1379 C CA . TRP A 1 179 ? -9.919 3.294 12.633 1.00 83.19 179 TRP A CA 1
ATOM 1380 C C . TRP A 1 179 ? -9.664 1.894 13.191 1.00 83.19 179 TRP A C 1
ATOM 1382 O O . TRP A 1 179 ? -8.795 1.704 14.044 1.00 83.19 179 TRP A O 1
ATOM 1392 N N . LYS A 1 180 ? -10.401 0.900 12.694 1.00 87.25 180 LYS A N 1
ATOM 1393 C CA . LYS A 1 180 ? -10.171 -0.511 13.003 1.00 87.25 180 LYS A CA 1
ATOM 1394 C C . LYS A 1 180 ? -10.156 -1.308 11.709 1.00 87.25 180 LYS A C 1
ATOM 1396 O O . LYS A 1 180 ? -11.165 -1.334 11.011 1.00 87.25 180 LYS A O 1
ATOM 1401 N N . GLY A 1 181 ? -9.052 -1.990 11.436 1.00 90.50 181 GLY A N 1
ATOM 1402 C CA . GLY A 1 181 ? -8.901 -2.769 10.215 1.00 90.50 181 GLY A CA 1
ATOM 1403 C C . GLY A 1 181 ? -7.508 -3.360 10.065 1.00 90.50 181 GLY A C 1
ATOM 1404 O O . GLY A 1 181 ? -6.725 -3.421 11.014 1.00 90.50 181 GLY A O 1
ATOM 1405 N N . SER A 1 182 ? -7.194 -3.812 8.860 1.00 92.81 182 SER A N 1
ATOM 1406 C CA . SER A 1 182 ? -5.880 -4.324 8.485 1.00 92.81 182 SER A CA 1
ATOM 1407 C C . SER A 1 182 ? -5.391 -3.690 7.189 1.00 92.81 182 SER A C 1
ATOM 1409 O O . SER A 1 182 ? -6.192 -3.199 6.406 1.00 92.81 182 SER A O 1
ATOM 1411 N N . GLY A 1 183 ? -4.075 -3.632 7.005 1.00 92.69 183 GLY A N 1
ATOM 1412 C CA . GLY A 1 183 ? -3.451 -3.193 5.762 1.00 92.69 183 GLY A CA 1
ATOM 1413 C C . GLY A 1 183 ? -2.714 -4.373 5.160 1.00 92.69 183 GLY A C 1
ATOM 1414 O O . GLY A 1 183 ? -2.070 -5.128 5.894 1.00 92.69 183 GLY A O 1
ATOM 1415 N N . TYR A 1 184 ? -2.830 -4.552 3.852 1.00 93.88 184 TYR A N 1
ATOM 1416 C CA . TYR A 1 184 ? -2.202 -5.658 3.148 1.00 93.88 184 TYR A CA 1
ATOM 1417 C C . TYR A 1 184 ? -1.787 -5.250 1.738 1.00 93.88 184 TYR A C 1
ATOM 1419 O O . TYR A 1 184 ? -2.332 -4.324 1.139 1.00 93.88 184 TYR A O 1
ATOM 1427 N N . ILE A 1 185 ? -0.765 -5.927 1.228 1.00 94.56 185 ILE A N 1
ATOM 1428 C CA . ILE A 1 185 ? -0.152 -5.640 -0.064 1.00 94.56 185 ILE A CA 1
ATOM 1429 C C . ILE A 1 185 ? -0.168 -6.926 -0.873 1.00 94.56 185 ILE A C 1
ATOM 1431 O O . ILE A 1 185 ? 0.317 -7.947 -0.398 1.00 94.56 185 ILE A O 1
ATOM 1435 N N . ILE A 1 186 ? -0.685 -6.883 -2.092 1.00 92.69 186 ILE A N 1
ATOM 1436 C CA . ILE A 1 186 ? -0.674 -8.006 -3.030 1.00 92.69 186 ILE A CA 1
ATOM 1437 C C . ILE A 1 186 ? 0.278 -7.647 -4.161 1.00 92.69 186 ILE A C 1
ATOM 1439 O O . ILE A 1 186 ? 0.040 -6.661 -4.846 1.00 92.69 186 ILE A O 1
ATOM 1443 N N . ILE A 1 187 ? 1.316 -8.444 -4.390 1.00 91.19 187 ILE A N 1
ATOM 1444 C CA . ILE A 1 187 ? 2.296 -8.244 -5.461 1.00 91.19 187 ILE A CA 1
ATOM 1445 C C . ILE A 1 187 ? 2.231 -9.406 -6.449 1.00 91.19 187 ILE A C 1
ATOM 1447 O O . ILE A 1 187 ? 2.297 -10.572 -6.060 1.00 91.19 187 ILE A O 1
ATOM 1451 N N . ASP A 1 188 ? 2.167 -9.089 -7.739 1.00 89.88 188 ASP A N 1
ATOM 1452 C CA . ASP A 1 188 ? 2.482 -10.037 -8.803 1.00 89.88 188 ASP A CA 1
ATOM 1453 C C . ASP A 1 188 ? 4.014 -10.193 -8.896 1.00 89.88 188 ASP A C 1
ATOM 1455 O O . ASP A 1 188 ? 4.717 -9.228 -9.227 1.00 89.88 188 ASP A O 1
ATOM 1459 N N . PRO A 1 189 ? 4.575 -11.377 -8.592 1.00 89.00 189 PRO A N 1
ATOM 1460 C CA . PRO A 1 189 ? 6.018 -11.572 -8.585 1.00 89.00 189 PRO A CA 1
ATOM 1461 C C . PRO A 1 189 ? 6.642 -11.513 -9.984 1.00 89.00 189 PRO A C 1
ATOM 1463 O O . PRO A 1 189 ? 7.856 -11.327 -10.076 1.00 89.00 189 PRO A O 1
ATOM 1466 N N . HIS A 1 190 ? 5.870 -11.646 -11.065 1.00 86.62 190 HIS A N 1
ATOM 1467 C CA . HIS A 1 190 ? 6.381 -11.599 -12.434 1.00 86.62 190 HIS A CA 1
ATOM 1468 C C . HIS A 1 190 ? 6.532 -10.163 -12.929 1.00 86.62 190 HIS A C 1
ATOM 1470 O O . HIS A 1 190 ? 7.578 -9.809 -13.470 1.00 86.62 190 HIS A O 1
ATOM 1476 N N . THR A 1 191 ? 5.523 -9.322 -12.705 1.00 83.56 191 THR A N 1
ATOM 1477 C CA . THR A 1 191 ? 5.507 -7.937 -13.208 1.00 83.56 191 THR A CA 1
ATOM 1478 C C . THR A 1 191 ? 5.980 -6.914 -12.179 1.00 83.56 191 THR A C 1
ATOM 1480 O O . THR A 1 191 ? 6.390 -5.814 -12.544 1.00 83.56 191 THR A O 1
ATOM 1483 N N . GLY A 1 192 ? 5.921 -7.252 -10.888 1.00 83.94 192 GLY A N 1
ATOM 1484 C CA . GLY A 1 192 ? 6.139 -6.316 -9.787 1.00 83.94 192 GLY A CA 1
ATOM 1485 C C . GLY A 1 192 ? 4.950 -5.396 -9.508 1.00 83.94 192 GLY A C 1
ATOM 1486 O O . GLY A 1 192 ? 5.027 -4.588 -8.584 1.00 83.94 192 GLY A O 1
ATOM 1487 N N . SER A 1 193 ? 3.857 -5.501 -10.270 1.00 83.50 193 SER A N 1
ATOM 1488 C CA . SER A 1 193 ? 2.637 -4.732 -10.019 1.00 83.50 193 SER A CA 1
ATOM 1489 C C . SER A 1 193 ? 2.044 -5.095 -8.664 1.00 83.50 193 SER A C 1
ATOM 1491 O O . SER A 1 193 ? 1.991 -6.270 -8.299 1.00 83.50 193 SER A O 1
ATOM 1493 N N . GLY A 1 194 ? 1.590 -4.079 -7.932 1.00 86.12 194 GLY A N 1
ATOM 1494 C CA . GLY A 1 194 ? 1.099 -4.241 -6.574 1.00 86.12 194 GLY A CA 1
ATOM 1495 C C . GLY A 1 194 ? -0.229 -3.545 -6.318 1.00 86.12 194 GLY A C 1
ATOM 1496 O O . GLY A 1 194 ? -0.437 -2.434 -6.798 1.00 86.12 194 GLY A O 1
ATOM 1497 N N . ALA A 1 195 ? -1.093 -4.181 -5.531 1.00 87.75 195 ALA A N 1
ATOM 1498 C CA . ALA A 1 195 ? -2.265 -3.566 -4.920 1.00 87.75 195 ALA A CA 1
ATOM 1499 C C . ALA A 1 195 ? -1.994 -3.343 -3.427 1.00 87.75 195 ALA A C 1
ATOM 1501 O O . ALA A 1 195 ? -1.527 -4.252 -2.741 1.00 87.75 195 ALA A O 1
ATOM 1502 N N . TYR A 1 196 ? -2.271 -2.137 -2.939 1.00 89.12 196 TYR A N 1
ATOM 1503 C CA . TYR A 1 196 ? -2.012 -1.707 -1.566 1.00 89.12 196 TYR A CA 1
ATOM 1504 C C . TYR A 1 196 ? -3.353 -1.342 -0.945 1.00 89.12 196 TYR A C 1
ATOM 1506 O O . TYR A 1 196 ? -3.967 -0.359 -1.339 1.00 89.12 196 TYR A O 1
ATOM 1514 N N . LEU A 1 197 ? -3.831 -2.177 -0.029 1.00 87.44 197 LEU A N 1
ATOM 1515 C CA . LEU A 1 197 ? -5.237 -2.224 0.352 1.00 87.44 197 LEU A CA 1
ATOM 1516 C C . LEU A 1 197 ? -5.402 -2.096 1.864 1.00 87.44 197 LEU A C 1
ATOM 1518 O O . LEU A 1 197 ? -4.555 -2.550 2.642 1.00 87.44 197 LEU A O 1
ATOM 1522 N N . ILE A 1 198 ? -6.524 -1.512 2.278 1.00 86.25 198 ILE A N 1
ATOM 1523 C CA . ILE A 1 198 ? -6.973 -1.524 3.668 1.00 86.25 198 ILE A CA 1
ATOM 1524 C C . ILE A 1 198 ? -8.319 -2.244 3.802 1.00 86.25 198 ILE A C 1
ATOM 1526 O O . ILE A 1 198 ? -9.144 -2.284 2.889 1.00 86.25 198 ILE A O 1
ATOM 1530 N N . ASP A 1 199 ? -8.535 -2.848 4.964 1.00 78.19 199 ASP A N 1
ATOM 1531 C CA . ASP A 1 199 ? -9.761 -3.554 5.323 1.00 78.19 199 ASP A CA 1
ATOM 1532 C C . ASP A 1 199 ? -10.980 -2.620 5.254 1.00 78.19 199 ASP A C 1
ATOM 1534 O O . ASP A 1 199 ? -10.923 -1.470 5.696 1.00 78.19 199 ASP A O 1
ATOM 1538 N N . GLY A 1 200 ? -12.078 -3.121 4.685 1.00 62.53 200 GLY A N 1
ATOM 1539 C CA . GLY A 1 200 ? -13.232 -2.320 4.261 1.00 62.53 200 GLY A CA 1
ATOM 1540 C C . GLY A 1 200 ? -13.335 -2.101 2.747 1.00 62.53 200 GLY A C 1
ATOM 1541 O O . GLY A 1 200 ? -14.283 -1.458 2.307 1.00 62.53 200 GLY A O 1
ATOM 1542 N N . GLY A 1 201 ? -12.409 -2.656 1.954 1.00 49.53 201 GLY A N 1
ATOM 1543 C CA . GLY A 1 201 ? -12.468 -2.632 0.485 1.00 49.53 201 GLY A CA 1
ATOM 1544 C C . GLY A 1 201 ? -12.158 -1.269 -0.138 1.00 49.53 201 GLY A C 1
ATOM 1545 O O . GLY A 1 201 ? -12.424 -1.068 -1.318 1.00 49.53 201 GLY A O 1
ATOM 1546 N N . ALA A 1 202 ? -11.619 -0.336 0.648 1.00 37.88 202 ALA A N 1
ATOM 1547 C CA . ALA A 1 202 ? -11.163 0.950 0.151 1.00 37.88 202 ALA A CA 1
ATOM 1548 C C . ALA A 1 202 ? -9.765 0.815 -0.468 1.00 37.88 202 ALA A C 1
ATOM 1550 O O . ALA A 1 202 ? -8.837 0.333 0.188 1.00 37.88 202 ALA A O 1
ATOM 1551 N N . ASN A 1 203 ? -9.609 1.301 -1.700 1.00 42.47 203 ASN A N 1
ATOM 1552 C CA . ASN A 1 203 ? -8.314 1.534 -2.343 1.00 42.47 203 ASN A CA 1
ATOM 1553 C C . ASN A 1 203 ? -7.773 2.908 -1.908 1.00 42.47 203 ASN A C 1
ATOM 1555 O O . ASN A 1 203 ? -7.510 3.783 -2.732 1.00 42.47 203 ASN A O 1
ATOM 1559 N N . GLY A 1 204 ? -7.699 3.147 -0.598 1.00 49.31 204 GLY A N 1
ATOM 1560 C CA . GLY A 1 204 ? -7.493 4.502 -0.111 1.00 49.31 204 GLY A CA 1
ATOM 1561 C C . GLY A 1 204 ? -7.137 4.622 1.359 1.00 49.31 204 GLY A C 1
ATOM 1562 O O . GLY A 1 204 ? -7.068 3.637 2.092 1.00 49.31 204 GLY A O 1
ATOM 1563 N N . ALA A 1 205 ? -6.924 5.864 1.791 1.00 40.38 205 ALA A N 1
ATOM 1564 C CA . ALA A 1 205 ? -6.541 6.204 3.148 1.00 40.38 205 ALA A CA 1
ATOM 1565 C C . ALA A 1 205 ? -7.668 6.831 3.972 1.00 40.38 205 ALA A C 1
ATOM 1567 O O . ALA A 1 205 ? -8.465 7.627 3.476 1.00 40.38 205 ALA A O 1
ATOM 1568 N N . PHE A 1 206 ? -7.689 6.518 5.268 1.00 43.28 206 PHE A N 1
ATOM 1569 C CA . PHE A 1 206 ? -8.654 7.033 6.243 1.00 43.28 206 PHE A CA 1
ATOM 1570 C C . PHE A 1 206 ? -7.964 7.903 7.297 1.00 43.28 206 PHE A C 1
ATOM 1572 O O . PHE A 1 206 ? -7.049 7.428 7.954 1.00 43.28 206 PHE A O 1
ATOM 1579 N N . ILE A 1 207 ? -8.420 9.138 7.506 1.00 41.78 207 ILE A N 1
ATOM 1580 C CA . ILE A 1 207 ? -7.945 10.041 8.565 1.00 41.78 207 ILE A CA 1
ATOM 1581 C C . ILE A 1 207 ? -8.966 10.113 9.686 1.00 41.78 207 ILE A C 1
ATOM 1583 O O . ILE A 1 207 ? -10.115 10.432 9.403 1.00 41.78 207 ILE A O 1
ATOM 1587 N N . ALA A 1 208 ? -8.562 9.975 10.947 1.00 41.38 208 ALA A N 1
ATOM 1588 C CA . ALA A 1 208 ? -9.400 10.337 12.093 1.00 41.38 208 ALA A CA 1
ATOM 1589 C C . ALA A 1 208 ? -8.775 11.461 12.933 1.00 41.38 208 ALA A C 1
ATOM 1591 O O . ALA A 1 208 ? -7.563 11.483 13.116 1.00 41.38 208 ALA A O 1
ATOM 1592 N N . GLY A 1 209 ? -9.612 12.363 13.476 1.00 41.06 209 GLY A N 1
ATOM 1593 C CA . GLY A 1 209 ? -9.182 13.317 14.513 1.00 41.06 209 GLY A CA 1
ATOM 1594 C C . GLY A 1 209 ? -9.346 14.822 14.262 1.00 41.06 209 GLY A C 1
ATOM 1595 O O . GLY A 1 209 ? -8.792 15.584 15.038 1.00 41.06 209 GLY A O 1
ATOM 1596 N N . LEU A 1 210 ? -10.111 15.297 13.267 1.00 39.44 210 LEU A N 1
ATOM 1597 C CA . LEU A 1 210 ? -10.270 16.754 13.080 1.00 39.44 210 LEU A CA 1
ATOM 1598 C C . LEU A 1 210 ? -11.161 17.386 14.168 1.00 39.44 210 LEU A C 1
ATOM 1600 O O . LEU A 1 210 ? -12.392 17.292 14.120 1.00 39.44 210 LEU A O 1
ATOM 1604 N N . GLY A 1 211 ? -10.545 18.065 15.137 1.00 35.53 211 GLY A N 1
ATOM 1605 C CA . GLY A 1 211 ? -11.221 19.006 16.025 1.00 35.53 211 GLY A CA 1
ATOM 1606 C C . GLY A 1 211 ? -11.547 20.286 15.261 1.00 35.53 211 GLY A C 1
ATOM 1607 O O . GLY A 1 211 ? -10.710 21.169 15.144 1.00 35.53 211 GLY A O 1
ATOM 1608 N N . LEU A 1 212 ? -12.760 20.400 14.711 1.00 34.66 212 LEU A N 1
ATOM 1609 C CA . LEU A 1 212 ? -13.195 21.596 13.975 1.00 34.66 212 LEU A CA 1
ATOM 1610 C C . LEU A 1 212 ? -13.452 22.779 14.931 1.00 34.66 212 LEU A C 1
ATOM 1612 O O . LEU A 1 212 ? -14.596 23.127 15.224 1.00 34.66 212 LEU A O 1
ATOM 1616 N N . GLY A 1 213 ? -12.376 23.399 15.415 1.00 26.95 213 GLY A N 1
ATOM 1617 C CA . GLY A 1 213 ? -12.366 24.744 15.985 1.00 26.95 213 GLY A CA 1
ATOM 1618 C C . GLY A 1 213 ? -12.201 25.773 14.866 1.00 26.95 213 GLY A C 1
ATOM 1619 O O . GLY A 1 213 ? -11.271 25.705 14.072 1.00 26.95 213 GLY A O 1
ATOM 1620 N N . ALA A 1 214 ? -13.149 26.697 14.750 1.00 31.66 214 ALA A N 1
ATOM 1621 C CA . ALA A 1 214 ? -13.266 27.639 13.643 1.00 31.66 214 ALA A CA 1
ATOM 1622 C C . ALA A 1 214 ? -12.032 28.542 13.438 1.00 31.66 214 ALA A C 1
ATOM 1624 O O . ALA A 1 214 ? -11.652 29.253 14.363 1.00 31.66 214 ALA A O 1
ATOM 1625 N N . SER A 1 215 ? -11.510 28.602 12.201 1.00 26.50 215 SER A N 1
ATOM 1626 C CA . SER A 1 215 ? -10.905 29.792 11.559 1.00 26.50 215 SER A CA 1
ATOM 1627 C C . SER A 1 215 ? -10.632 29.522 10.069 1.00 26.50 215 SER A C 1
ATOM 1629 O O . SER A 1 215 ? -9.672 28.850 9.710 1.00 26.50 215 SER A O 1
ATOM 1631 N N . PHE A 1 216 ? -11.484 30.034 9.173 1.00 28.00 216 PHE A N 1
ATOM 1632 C CA . PHE A 1 216 ? -11.251 29.990 7.723 1.00 28.00 216 PHE A CA 1
ATOM 1633 C C . PHE A 1 216 ? -10.337 31.151 7.302 1.00 28.00 216 PHE A C 1
ATOM 1635 O O . PHE A 1 216 ? -10.777 32.298 7.257 1.00 28.00 216 PHE A O 1
ATOM 1642 N N . GLY A 1 217 ? -9.084 30.848 6.957 1.00 23.67 217 GLY A N 1
ATOM 1643 C CA . GLY A 1 217 ? -8.170 31.755 6.260 1.00 23.67 217 GLY A CA 1
ATOM 1644 C C . GLY A 1 217 ? -7.907 31.251 4.841 1.00 23.67 217 GLY A C 1
ATOM 1645 O O . GLY A 1 217 ? -7.378 30.159 4.653 1.00 23.67 217 GLY A O 1
ATOM 1646 N N . ALA A 1 218 ? -8.315 32.018 3.831 1.00 29.02 218 ALA A N 1
ATOM 1647 C CA . ALA A 1 218 ? -8.005 31.728 2.437 1.00 29.02 218 ALA A CA 1
ATOM 1648 C C . ALA A 1 218 ? -6.522 32.029 2.159 1.00 29.02 218 ALA A C 1
ATOM 1650 O O . ALA A 1 218 ? -6.129 33.193 2.151 1.00 29.02 218 ALA A O 1
ATOM 1651 N N . SER A 1 219 ? -5.723 30.996 1.883 1.00 26.05 219 SER A N 1
ATOM 1652 C CA . SER A 1 219 ? -4.317 31.147 1.488 1.00 26.05 219 SER A CA 1
ATOM 1653 C C . SER A 1 219 ? -4.090 30.511 0.118 1.00 26.05 219 SER A C 1
ATOM 1655 O O . SER A 1 219 ? -4.178 29.295 -0.049 1.00 26.05 219 SER A O 1
ATOM 1657 N N . ILE A 1 220 ? -3.821 31.354 -0.877 1.00 27.17 220 ILE A N 1
ATOM 1658 C CA . ILE A 1 220 ? -3.338 30.966 -2.205 1.00 27.17 220 ILE A CA 1
ATOM 1659 C C . ILE A 1 220 ? -1.913 30.420 -2.035 1.00 27.17 220 ILE A C 1
ATOM 1661 O O . ILE A 1 220 ? -1.030 31.149 -1.588 1.00 27.17 220 ILE A O 1
ATOM 1665 N N . PHE A 1 221 ? -1.678 29.150 -2.376 1.00 28.53 221 PHE A N 1
ATOM 1666 C CA . PHE A 1 221 ? -0.338 28.556 -2.335 1.00 28.53 221 PHE A CA 1
ATOM 1667 C C . PHE A 1 221 ? 0.464 28.945 -3.581 1.00 28.53 221 PHE A C 1
ATOM 1669 O O . PHE A 1 221 ? 0.181 28.494 -4.691 1.00 28.53 221 PHE A O 1
ATOM 1676 N N . LEU A 1 222 ? 1.487 29.773 -3.374 1.00 22.92 222 LEU A N 1
ATOM 1677 C CA . LEU A 1 222 ? 2.562 30.032 -4.324 1.00 22.92 222 LEU A CA 1
ATOM 1678 C C . LEU A 1 222 ? 3.735 29.112 -3.945 1.00 22.92 222 LEU A C 1
ATOM 1680 O O . LEU A 1 222 ? 4.363 29.306 -2.906 1.00 22.92 222 LEU A O 1
ATOM 1684 N N . LEU A 1 223 ? 4.016 28.084 -4.750 1.00 29.77 223 LEU A N 1
ATOM 1685 C CA . LEU A 1 223 ? 5.184 27.216 -4.558 1.00 29.77 223 LEU A CA 1
ATOM 1686 C C . LEU A 1 223 ? 6.457 27.982 -4.943 1.00 29.77 223 LEU A C 1
ATOM 1688 O O . LEU A 1 223 ? 6.884 27.969 -6.096 1.00 29.77 223 LEU A O 1
ATOM 1692 N N . ALA A 1 224 ? 7.058 28.672 -3.974 1.00 24.67 224 ALA A N 1
ATOM 1693 C CA . ALA A 1 224 ? 8.391 29.237 -4.112 1.00 24.67 224 ALA A CA 1
ATOM 1694 C C . ALA A 1 224 ? 9.436 28.143 -3.848 1.00 24.67 224 ALA A C 1
ATOM 1696 O O . ALA A 1 224 ? 9.645 27.712 -2.716 1.00 24.67 224 ALA A O 1
ATOM 1697 N N . PHE A 1 225 ? 10.098 27.695 -4.915 1.00 38.69 225 PHE A N 1
ATOM 1698 C CA . PHE A 1 225 ? 11.364 26.977 -4.827 1.00 38.69 225 PHE A CA 1
ATOM 1699 C C . PHE A 1 225 ? 12.422 27.917 -4.236 1.00 38.69 225 PHE A C 1
ATOM 1701 O O . PHE A 1 225 ? 12.851 28.850 -4.915 1.00 38.69 225 PHE A O 1
ATOM 1708 N N . THR A 1 226 ? 12.894 27.657 -3.017 1.00 26.78 226 THR A N 1
ATOM 1709 C CA . THR A 1 226 ? 14.187 28.179 -2.562 1.00 26.78 226 THR A CA 1
ATOM 1710 C C . THR A 1 226 ? 15.028 27.081 -1.924 1.00 26.78 226 THR A C 1
ATOM 1712 O O . THR A 1 226 ? 14.633 26.335 -1.035 1.00 26.78 226 THR A O 1
ATOM 1715 N N . THR A 1 227 ? 16.225 26.979 -2.479 1.00 40.56 227 THR A N 1
ATOM 1716 C CA . THR A 1 227 ? 17.323 26.078 -2.167 1.00 40.56 227 THR A CA 1
ATOM 1717 C C . THR A 1 227 ? 17.927 26.367 -0.795 1.00 40.56 227 THR A C 1
ATOM 1719 O O . THR A 1 227 ? 18.550 27.413 -0.640 1.00 40.56 227 THR A O 1
ATOM 1722 N N . LEU A 1 228 ? 17.867 25.423 0.148 1.00 28.83 228 LEU A N 1
ATOM 1723 C CA . LEU A 1 228 ? 18.789 25.376 1.290 1.00 28.83 228 LEU A CA 1
ATOM 1724 C C . LEU A 1 228 ? 19.055 23.929 1.747 1.00 28.83 228 LEU A C 1
ATOM 1726 O O . LEU A 1 228 ? 18.249 23.345 2.457 1.00 28.83 228 LEU A O 1
ATOM 1730 N N . GLY A 1 229 ? 20.228 23.412 1.360 1.00 28.77 229 GLY A N 1
ATOM 1731 C CA . GLY A 1 229 ? 21.176 22.706 2.241 1.00 28.77 229 GLY A CA 1
ATOM 1732 C C . GLY A 1 229 ? 20.859 21.283 2.744 1.00 28.77 229 GLY A C 1
ATOM 1733 O O . GLY A 1 229 ? 19.709 20.931 2.959 1.00 28.77 229 GLY A O 1
ATOM 1734 N N . PRO A 1 230 ? 21.879 20.424 2.943 1.00 42.16 230 PRO A N 1
ATOM 1735 C CA . PRO A 1 230 ? 21.735 18.973 2.866 1.00 42.16 230 PRO A CA 1
ATOM 1736 C C . PRO A 1 230 ? 21.477 18.332 4.235 1.00 42.16 230 PRO A C 1
ATOM 1738 O O . PRO A 1 230 ? 22.396 18.213 5.036 1.00 42.16 230 PRO A O 1
ATOM 1741 N N . LEU A 1 231 ? 20.260 17.845 4.487 1.00 28.64 231 LEU A N 1
ATOM 1742 C CA . LEU A 1 231 ? 19.980 16.963 5.636 1.00 28.64 231 LEU A CA 1
ATOM 1743 C C . LEU A 1 231 ? 19.036 15.787 5.327 1.00 28.64 231 LEU A C 1
ATOM 1745 O O . LEU A 1 231 ? 18.605 15.084 6.235 1.00 28.64 231 LEU A O 1
ATOM 1749 N N . VAL A 1 232 ? 18.776 15.494 4.050 1.00 41.31 232 VAL A N 1
ATOM 1750 C CA . VAL A 1 232 ? 17.942 14.343 3.656 1.00 41.31 232 VAL A CA 1
ATOM 1751 C C . VAL A 1 232 ? 18.746 13.248 2.934 1.00 41.31 232 VAL A C 1
ATOM 1753 O O . VAL A 1 232 ? 18.517 13.015 1.749 1.00 41.31 232 VAL A O 1
ATOM 1756 N N . PRO A 1 233 ? 19.669 12.532 3.615 1.00 39.75 233 PRO A N 1
ATOM 1757 C CA . PRO A 1 233 ? 20.038 11.203 3.124 1.00 39.75 233 PRO A CA 1
ATOM 1758 C C . PRO A 1 233 ? 19.899 10.064 4.150 1.00 39.75 233 PRO A C 1
ATOM 1760 O O . PRO A 1 233 ? 20.390 8.974 3.885 1.00 39.75 233 PRO A O 1
ATOM 1763 N N . ILE A 1 234 ? 19.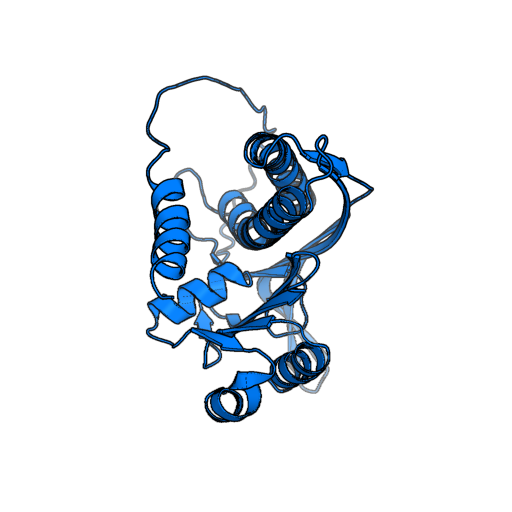222 10.242 5.292 1.00 37.09 234 ILE A N 1
ATOM 1764 C CA . ILE A 1 234 ? 19.179 9.174 6.319 1.00 37.09 234 ILE A CA 1
ATOM 1765 C C . ILE A 1 234 ? 17.982 8.215 6.151 1.00 37.09 234 ILE A C 1
ATOM 1767 O O . ILE A 1 234 ? 18.101 7.028 6.441 1.00 37.09 234 ILE A O 1
ATOM 1771 N N . MET A 1 235 ? 16.858 8.654 5.577 1.00 36.53 235 MET A N 1
ATOM 1772 C CA . MET A 1 235 ? 15.666 7.791 5.459 1.00 36.53 235 MET A CA 1
ATOM 1773 C C . MET A 1 235 ? 15.672 6.849 4.243 1.00 36.53 235 MET A C 1
ATOM 1775 O O . MET A 1 235 ? 15.039 5.799 4.284 1.00 36.53 235 MET A O 1
ATOM 1779 N N . GLY A 1 236 ? 16.436 7.166 3.191 1.00 32.75 236 GLY A N 1
ATOM 1780 C CA . GLY A 1 236 ? 16.617 6.265 2.043 1.00 32.75 236 GLY A CA 1
ATOM 1781 C C . GLY A 1 236 ? 17.541 5.079 2.343 1.00 32.75 236 GLY A C 1
ATOM 1782 O O . GLY A 1 236 ? 17.334 3.986 1.824 1.00 32.75 236 GLY A O 1
ATOM 1783 N N . ALA A 1 237 ? 18.524 5.261 3.231 1.00 34.91 237 ALA A N 1
ATOM 1784 C CA . ALA A 1 237 ? 19.482 4.214 3.585 1.00 34.91 237 ALA A CA 1
ATOM 1785 C C . ALA A 1 237 ? 18.867 3.106 4.461 1.00 34.91 237 ALA A C 1
ATOM 1787 O O . ALA A 1 237 ? 19.277 1.953 4.362 1.00 34.91 237 ALA A O 1
ATOM 1788 N N . LEU A 1 238 ? 17.849 3.424 5.268 1.00 32.09 238 LEU A N 1
ATOM 1789 C CA . LEU A 1 238 ? 17.169 2.444 6.125 1.00 32.09 238 LEU A CA 1
ATOM 1790 C C . LEU A 1 238 ? 16.298 1.464 5.328 1.00 32.09 238 LEU A C 1
ATOM 1792 O O . LEU A 1 238 ? 16.267 0.277 5.639 1.00 32.09 238 LEU A O 1
ATOM 1796 N N . ILE A 1 239 ? 15.658 1.933 4.254 1.00 40.06 239 ILE A N 1
ATOM 1797 C CA . ILE A 1 239 ? 14.823 1.084 3.392 1.00 40.06 239 ILE A CA 1
ATOM 1798 C C . ILE A 1 239 ? 15.701 0.218 2.476 1.00 40.06 239 ILE A C 1
ATOM 1800 O O . ILE A 1 239 ? 15.427 -0.966 2.295 1.00 40.06 239 ILE A O 1
ATOM 1804 N N . ILE A 1 240 ? 16.812 0.766 1.972 1.00 43.31 240 ILE A N 1
ATOM 1805 C CA . ILE A 1 240 ? 17.781 0.011 1.162 1.00 43.31 240 ILE A CA 1
ATOM 1806 C C . ILE A 1 240 ? 18.544 -1.016 2.020 1.00 43.31 240 ILE A C 1
ATOM 1808 O O . ILE A 1 240 ? 18.770 -2.138 1.572 1.00 43.31 240 ILE A O 1
ATOM 1812 N N . GLY A 1 241 ? 18.879 -0.683 3.272 1.00 33.22 241 GLY A N 1
ATOM 1813 C CA . GLY A 1 241 ? 19.511 -1.608 4.218 1.00 33.22 241 GLY A CA 1
ATOM 1814 C C . GLY A 1 241 ? 18.620 -2.795 4.593 1.00 33.22 241 GLY A C 1
ATOM 1815 O O . GLY A 1 241 ? 19.116 -3.912 4.719 1.00 33.22 241 GLY A O 1
ATOM 1816 N N . LEU A 1 242 ? 17.303 -2.585 4.691 1.00 36.28 242 LEU A N 1
ATOM 1817 C CA . LEU A 1 242 ? 16.347 -3.666 4.941 1.00 36.28 242 LEU A CA 1
ATOM 1818 C C . LEU A 1 242 ? 16.254 -4.627 3.743 1.00 36.28 242 LEU A C 1
ATOM 1820 O O . LEU A 1 242 ? 16.186 -5.839 3.928 1.00 36.28 242 LEU A O 1
ATOM 1824 N N . ILE A 1 243 ? 16.324 -4.098 2.518 1.00 40.19 243 ILE A N 1
ATOM 1825 C CA . ILE A 1 243 ? 16.286 -4.886 1.276 1.00 40.19 243 ILE A CA 1
ATOM 1826 C C . ILE A 1 243 ? 17.598 -5.668 1.066 1.00 40.19 243 ILE A C 1
ATOM 1828 O O . ILE A 1 243 ? 17.559 -6.828 0.653 1.00 40.19 243 ILE A O 1
ATOM 1832 N N . LEU A 1 244 ? 18.752 -5.080 1.409 1.00 32.41 244 LEU A N 1
ATOM 1833 C CA . LEU A 1 244 ? 20.064 -5.743 1.346 1.00 32.41 244 LEU A CA 1
ATOM 1834 C C . LEU A 1 244 ? 20.267 -6.808 2.437 1.00 32.41 244 LEU A C 1
ATOM 1836 O O . LEU A 1 244 ? 20.848 -7.854 2.166 1.00 32.41 244 LEU A O 1
ATOM 1840 N N . ALA A 1 245 ? 19.748 -6.611 3.652 1.00 34.78 245 ALA A N 1
ATOM 1841 C CA . ALA A 1 245 ? 19.807 -7.636 4.701 1.00 34.78 245 ALA A CA 1
ATOM 1842 C C . ALA A 1 245 ? 18.952 -8.876 4.366 1.00 34.78 245 ALA A C 1
ATOM 1844 O O . ALA A 1 245 ? 19.314 -9.995 4.723 1.00 34.78 245 ALA A O 1
ATOM 1845 N N . LEU A 1 246 ? 17.858 -8.689 3.620 1.00 37.03 246 LEU A N 1
ATOM 1846 C CA . LEU A 1 246 ? 17.002 -9.763 3.104 1.00 37.03 246 LEU A CA 1
ATOM 1847 C C . LEU A 1 246 ? 17.616 -10.537 1.924 1.00 37.03 246 LEU A C 1
ATOM 1849 O O . LEU A 1 246 ? 17.116 -11.604 1.582 1.00 37.03 246 LEU A O 1
ATOM 1853 N N . SER A 1 247 ? 18.698 -10.036 1.319 1.00 34.34 247 SER A N 1
ATOM 1854 C CA . SER A 1 247 ? 19.373 -10.664 0.171 1.00 34.34 247 SER A CA 1
ATOM 1855 C C . SER A 1 247 ? 20.701 -11.351 0.520 1.00 34.34 247 SER A C 1
ATOM 1857 O O . SER A 1 247 ? 21.318 -11.946 -0.356 1.00 34.34 247 SER A O 1
ATOM 1859 N N . ILE A 1 248 ? 21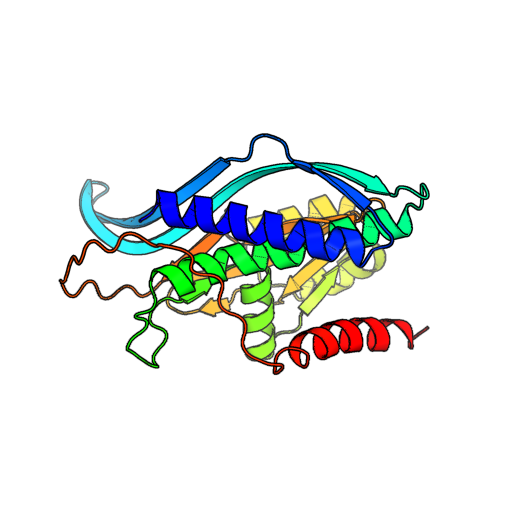.119 -11.327 1.792 1.00 34.28 248 ILE A N 1
ATOM 1860 C CA . ILE A 1 248 ? 22.338 -12.005 2.286 1.00 34.28 248 ILE A CA 1
ATOM 1861 C C . ILE A 1 248 ? 22.007 -13.340 2.989 1.00 34.28 248 ILE A C 1
ATOM 1863 O O . ILE A 1 248 ? 22.902 -14.084 3.380 1.00 34.28 248 ILE A O 1
ATOM 1867 N N . VAL A 1 249 ? 20.726 -13.701 3.103 1.00 38.66 249 VAL A N 1
ATOM 1868 C CA . VAL A 1 249 ? 20.301 -15.017 3.609 1.00 38.66 249 VAL A CA 1
ATOM 1869 C C . VAL A 1 249 ? 19.761 -15.864 2.457 1.00 38.66 249 VAL A C 1
ATOM 1871 O O . VAL A 1 249 ? 18.564 -16.113 2.366 1.00 38.66 249 VAL A O 1
ATOM 1874 N N . TYR A 1 250 ? 20.667 -16.267 1.569 1.00 39.69 250 TYR A N 1
ATOM 1875 C CA . TYR A 1 250 ? 20.595 -17.479 0.750 1.00 39.69 250 TYR A CA 1
ATOM 1876 C C . TYR A 1 250 ? 22.013 -18.014 0.557 1.00 39.69 250 TYR A C 1
ATOM 1878 O O . TYR A 1 250 ? 22.912 -17.190 0.274 1.00 39.69 250 TYR A O 1
#

pLDDT: mean 75.79, std 22.0, range [22.92, 97.69]